Protein AF-S0FF34-F1 (afdb_monomer)

Structure (mmCIF, N/CA/C/O backbone):
data_AF-S0FF34-F1
#
_entry.id   AF-S0FF34-F1
#
loop_
_atom_site.group_PDB
_atom_site.id
_atom_site.type_symbol
_atom_site.label_atom_id
_atom_site.label_alt_id
_atom_site.label_comp_id
_atom_site.label_asym_id
_atom_site.label_entity_id
_atom_site.label_seq_id
_atom_site.pdbx_PDB_ins_code
_atom_site.Cartn_x
_atom_site.Cartn_y
_atom_site.Cartn_z
_atom_site.occupancy
_atom_site.B_iso_or_equiv
_atom_site.auth_seq_id
_atom_site.auth_comp_id
_atom_site.auth_asym_id
_atom_site.auth_atom_id
_atom_site.pdbx_PDB_model_num
ATOM 1 N N . MET A 1 1 ? -0.010 -19.330 22.191 1.00 58.72 1 MET A N 1
ATOM 2 C CA . MET A 1 1 ? -0.705 -18.296 21.408 1.00 58.72 1 MET A CA 1
ATOM 3 C C . MET A 1 1 ? 0.154 -17.052 21.445 1.00 58.72 1 MET A C 1
ATOM 5 O O . MET A 1 1 ? 0.366 -16.490 22.517 1.00 58.72 1 MET A O 1
ATOM 9 N N . HIS A 1 2 ? 0.765 -16.712 20.322 1.00 81.12 2 HIS A N 1
ATOM 10 C CA . HIS A 1 2 ? 1.672 -15.577 20.249 1.00 81.12 2 HIS A CA 1
ATOM 11 C C . HIS A 1 2 ? 0.876 -14.273 20.130 1.00 81.12 2 HIS A C 1
ATOM 13 O O . HIS A 1 2 ? -0.181 -14.228 19.506 1.00 81.12 2 HIS A O 1
ATOM 19 N N . ALA A 1 3 ? 1.394 -13.186 20.703 1.00 83.12 3 ALA A N 1
ATOM 20 C CA . ALA A 1 3 ? 0.750 -11.870 20.649 1.00 83.12 3 ALA A CA 1
ATOM 21 C C . ALA A 1 3 ? 0.466 -11.389 19.209 1.00 83.12 3 ALA A C 1
ATOM 23 O O . ALA A 1 3 ? -0.511 -10.678 18.981 1.00 83.12 3 ALA A O 1
ATOM 24 N N . TRP A 1 4 ? 1.283 -11.802 18.233 1.00 87.31 4 TRP A N 1
ATOM 25 C CA . TRP A 1 4 ? 1.085 -11.461 16.824 1.00 87.31 4 TRP A CA 1
ATOM 26 C C . TRP A 1 4 ? -0.125 -12.160 16.191 1.00 87.31 4 TRP A C 1
ATOM 28 O O . TRP A 1 4 ? -0.751 -11.566 15.322 1.00 87.31 4 TRP A O 1
ATOM 38 N N . GLU A 1 5 ? -0.523 -13.348 16.662 1.00 89.88 5 GLU A N 1
ATOM 39 C CA . GLU A 1 5 ? -1.709 -14.062 16.155 1.00 89.88 5 GLU A CA 1
ATOM 40 C C . GLU A 1 5 ? -2.988 -13.277 16.461 1.00 89.88 5 GLU A C 1
ATOM 42 O O . GLU A 1 5 ? -3.880 -13.183 15.624 1.00 89.88 5 GLU A O 1
ATOM 47 N N . GLN A 1 6 ? -3.075 -12.671 17.652 1.00 92.44 6 GLN A N 1
ATOM 48 C CA . GLN A 1 6 ? -4.242 -11.864 18.027 1.00 92.44 6 GLN A CA 1
ATOM 49 C C . GLN A 1 6 ? -4.334 -10.582 17.208 1.00 92.44 6 GLN A C 1
ATOM 51 O O . GLN A 1 6 ? -5.423 -10.204 16.794 1.00 92.44 6 GLN A O 1
ATOM 56 N N . ILE A 1 7 ? -3.201 -9.934 16.933 1.00 95.50 7 ILE A N 1
ATOM 57 C CA . ILE A 1 7 ? -3.187 -8.760 16.056 1.00 95.50 7 ILE A CA 1
ATOM 58 C C . ILE A 1 7 ? -3.469 -9.151 14.602 1.00 95.50 7 ILE A C 1
ATOM 60 O O . ILE A 1 7 ? -4.149 -8.407 13.906 1.00 95.50 7 ILE A O 1
ATOM 64 N N . GLN A 1 8 ? -3.016 -10.319 14.139 1.00 94.69 8 GLN A N 1
ATOM 65 C CA . GLN A 1 8 ? -3.350 -10.789 12.794 1.00 94.69 8 GLN A CA 1
ATOM 66 C C . GLN A 1 8 ? -4.866 -10.943 12.630 1.00 94.69 8 GLN A C 1
ATOM 68 O O . GLN A 1 8 ? -5.417 -10.436 11.661 1.00 94.69 8 GLN A O 1
ATOM 73 N N . LYS A 1 9 ? -5.557 -11.514 13.625 1.00 94.88 9 LYS A N 1
ATOM 74 C CA . LYS A 1 9 ? -7.027 -11.603 13.612 1.00 94.88 9 LYS A CA 1
ATOM 75 C C . LYS A 1 9 ? -7.707 -10.241 13.497 1.00 94.88 9 LYS A C 1
ATOM 77 O O . LYS A 1 9 ? -8.709 -10.120 12.802 1.00 94.88 9 LYS A O 1
ATOM 82 N N . THR A 1 10 ? -7.191 -9.209 14.170 1.00 97.00 10 THR A N 1
ATOM 83 C CA . THR A 1 10 ? -7.781 -7.867 14.058 1.00 97.00 10 THR A CA 1
ATOM 84 C C . THR A 1 10 ? -7.463 -7.206 12.722 1.00 97.00 10 THR A C 1
ATOM 86 O O . THR A 1 10 ? -8.311 -6.495 12.194 1.00 97.00 10 THR A O 1
ATOM 89 N N . VAL A 1 11 ? -6.284 -7.460 12.146 1.00 96.50 11 VAL A N 1
ATOM 90 C CA . VAL A 1 11 ? -5.942 -7.063 10.772 1.00 96.50 11 VAL A CA 1
ATOM 91 C C . VAL A 1 11 ? -6.901 -7.712 9.772 1.00 96.50 11 VAL A C 1
ATOM 93 O O . VAL A 1 11 ? -7.434 -7.018 8.911 1.00 96.50 11 VAL A O 1
ATOM 96 N N . ASP A 1 12 ? -7.165 -9.011 9.909 1.00 96.50 12 ASP A N 1
ATOM 97 C CA . ASP A 1 12 ? -8.090 -9.748 9.044 1.00 96.50 12 ASP A CA 1
ATOM 98 C C . ASP A 1 12 ? -9.516 -9.192 9.156 1.00 96.50 12 ASP A C 1
ATOM 100 O O . ASP A 1 12 ? -10.121 -8.851 8.142 1.00 96.50 12 ASP A O 1
ATOM 104 N N . TYR A 1 13 ? -9.992 -8.966 10.383 1.00 97.81 13 TYR A N 1
ATOM 105 C CA . TYR A 1 13 ? -11.291 -8.341 10.635 1.00 97.81 13 TYR A CA 1
ATOM 106 C C . TYR A 1 13 ? -11.417 -6.959 9.975 1.00 97.81 13 TYR A C 1
ATOM 108 O O . TYR A 1 13 ? -12.443 -6.656 9.366 1.00 97.81 13 TYR A O 1
ATOM 116 N N . ILE A 1 14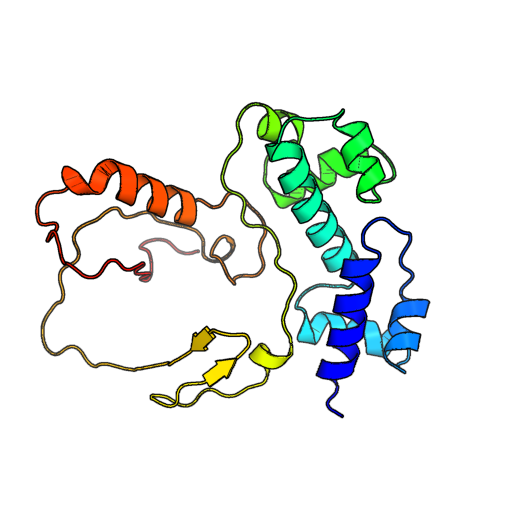 ? -10.378 -6.116 10.070 1.00 97.25 14 ILE A N 1
ATOM 117 C CA . ILE A 1 14 ? -10.364 -4.795 9.422 1.00 97.25 14 ILE A CA 1
ATOM 118 C C . ILE A 1 14 ? -10.499 -4.925 7.902 1.00 97.25 14 ILE A C 1
ATOM 120 O O . ILE A 1 14 ? -11.213 -4.141 7.284 1.00 97.25 14 ILE A O 1
ATOM 124 N N . GLU A 1 15 ? -9.806 -5.884 7.289 1.00 95.81 15 GLU A N 1
ATOM 125 C CA . GLU A 1 15 ? -9.863 -6.090 5.840 1.00 95.81 15 GLU A CA 1
ATOM 126 C C . GLU A 1 15 ? -11.239 -6.579 5.375 1.00 95.81 15 GLU A C 1
ATOM 128 O O . GLU A 1 15 ? -11.680 -6.209 4.285 1.00 95.81 15 GLU A O 1
ATOM 133 N N . GLU A 1 16 ? -11.918 -7.393 6.176 1.00 96.31 16 GLU A N 1
ATOM 134 C CA . GLU A 1 16 ? -13.271 -7.874 5.878 1.00 96.31 16 GLU A CA 1
ATOM 135 C C . GLU A 1 16 ? -14.319 -6.758 6.012 1.00 96.31 16 GLU A C 1
ATOM 137 O O . GLU A 1 16 ? -15.224 -6.676 5.189 1.00 96.31 16 GLU A O 1
ATOM 142 N N . HIS A 1 17 ? -14.141 -5.840 6.968 1.00 95.94 17 HIS A N 1
ATOM 143 C CA . HIS A 1 17 ? -15.103 -4.773 7.289 1.00 95.94 17 HIS A CA 1
ATOM 144 C C . HIS A 1 17 ? -14.613 -3.380 6.857 1.00 95.94 17 HIS A C 1
ATOM 146 O O . HIS A 1 17 ? -14.971 -2.364 7.453 1.00 95.94 17 HIS A O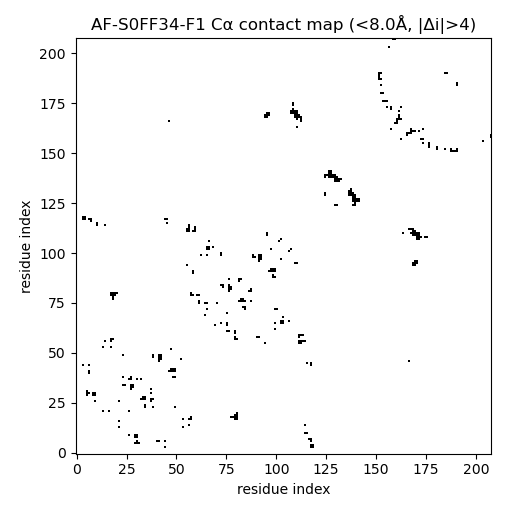 1
ATOM 152 N N . ILE A 1 18 ? -13.752 -3.303 5.836 1.00 93.25 18 ILE A N 1
ATOM 153 C CA . ILE A 1 18 ? -12.991 -2.082 5.513 1.00 93.25 18 ILE A CA 1
ATOM 154 C C . ILE A 1 18 ? -13.882 -0.862 5.227 1.00 93.25 18 ILE A C 1
ATOM 156 O O . ILE A 1 18 ? -13.485 0.270 5.512 1.00 93.25 18 ILE A O 1
ATOM 160 N N . SER A 1 19 ? -15.078 -1.090 4.687 1.00 91.81 19 SER A N 1
ATOM 161 C CA . SER A 1 19 ? -16.053 -0.063 4.308 1.00 91.81 19 SER A CA 1
ATOM 162 C C . SER A 1 19 ? -16.901 0.432 5.483 1.00 91.81 19 SER A C 1
ATOM 164 O O . SER A 1 19 ? -17.565 1.458 5.374 1.00 91.81 19 SER A O 1
ATOM 166 N N . GLU A 1 20 ? -16.862 -0.263 6.618 1.00 94.19 20 GLU A N 1
ATOM 167 C CA . GLU A 1 20 ? -17.717 -0.003 7.775 1.00 94.19 20 GLU A CA 1
ATOM 168 C C . GLU A 1 20 ? -17.042 0.901 8.814 1.00 94.19 20 GLU A C 1
ATOM 170 O O . GLU A 1 20 ? -15.836 1.153 8.789 1.00 94.19 20 GLU A O 1
ATOM 175 N N . GLU A 1 21 ? -17.811 1.403 9.780 1.00 93.12 21 GLU A N 1
ATOM 176 C CA . GLU A 1 21 ? -17.234 2.087 10.936 1.00 93.12 21 GLU A CA 1
ATOM 177 C C . GLU A 1 21 ? -16.574 1.068 11.881 1.00 93.12 21 GLU A C 1
ATOM 179 O O . GLU A 1 21 ? -17.245 0.310 12.579 1.00 93.12 21 GLU A O 1
ATOM 184 N N . ILE A 1 22 ? -15.240 1.075 11.937 1.00 95.69 22 ILE A N 1
ATOM 185 C CA . ILE A 1 22 ? -14.468 0.180 12.802 1.00 95.69 22 ILE A CA 1
ATOM 186 C C . ILE A 1 22 ? -14.031 0.931 14.060 1.00 95.69 22 ILE A C 1
ATOM 188 O O . ILE A 1 22 ? -13.271 1.899 13.994 1.00 95.69 22 ILE A O 1
ATOM 192 N N . LYS A 1 23 ? -14.465 0.441 15.223 1.00 96.50 23 LYS A N 1
ATOM 193 C CA . LYS A 1 23 ? -14.107 0.995 16.536 1.00 96.50 23 LYS A CA 1
ATOM 194 C C . LYS A 1 23 ? -12.902 0.274 17.132 1.00 96.50 23 LYS A C 1
ATOM 196 O O . LYS A 1 23 ? -12.812 -0.954 17.085 1.00 96.50 23 LYS A O 1
ATOM 201 N N . ILE A 1 24 ? -11.984 1.030 17.735 1.00 97.06 24 ILE A N 1
ATOM 202 C CA . ILE A 1 24 ? -10.777 0.476 18.375 1.00 97.06 24 ILE A 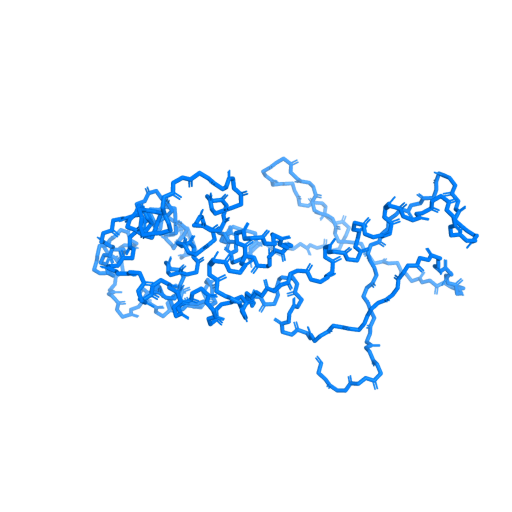CA 1
ATOM 203 C C . ILE A 1 24 ? -11.164 -0.436 19.546 1.00 97.06 24 ILE A C 1
ATOM 205 O O . ILE A 1 24 ? -10.515 -1.455 19.772 1.00 97.06 24 ILE A O 1
ATOM 209 N N . GLU A 1 25 ? -12.248 -0.101 20.246 1.00 97.56 25 GLU A N 1
ATOM 210 C CA . GLU A 1 25 ? -12.916 -0.909 21.266 1.00 97.56 25 GLU A CA 1
ATOM 211 C C . GLU A 1 25 ? -13.133 -2.350 20.789 1.00 97.56 25 GLU A C 1
ATOM 213 O O . GLU A 1 25 ? -12.708 -3.292 21.456 1.00 97.56 25 GLU A O 1
ATOM 218 N N . THR A 1 26 ? -13.767 -2.506 19.622 1.00 97.31 26 THR A N 1
ATOM 219 C CA . THR A 1 26 ? -14.130 -3.800 19.033 1.00 97.31 26 THR A CA 1
ATOM 220 C C . THR A 1 26 ? -12.885 -4.615 18.712 1.00 97.31 26 THR A C 1
ATOM 222 O O . THR A 1 26 ? -12.802 -5.794 19.044 1.00 97.31 26 THR A O 1
ATOM 225 N N . LEU A 1 27 ? -11.875 -3.972 18.122 1.00 98.00 27 LEU A N 1
ATOM 226 C CA . LEU A 1 27 ? -10.622 -4.634 17.768 1.00 98.00 27 LEU A CA 1
ATOM 227 C C . LEU A 1 27 ? -9.839 -5.078 19.011 1.00 98.00 27 LEU A C 1
ATOM 229 O O . LEU A 1 27 ? -9.303 -6.183 19.054 1.00 98.00 27 LEU A O 1
ATOM 233 N N . ALA A 1 28 ? -9.800 -4.241 20.049 1.00 97.62 28 ALA A N 1
ATOM 234 C CA . ALA A 1 28 ? -9.139 -4.575 21.304 1.00 97.62 28 ALA A CA 1
ATOM 235 C C . ALA A 1 28 ? -9.827 -5.757 22.006 1.00 97.62 28 ALA A C 1
ATOM 237 O O . ALA A 1 28 ? -9.144 -6.668 22.475 1.00 97.62 28 ALA A O 1
ATOM 238 N N . GLN A 1 29 ? -11.164 -5.783 22.015 1.00 97.38 29 GLN A N 1
ATOM 239 C CA . GLN A 1 29 ? -11.945 -6.912 22.527 1.00 97.38 29 GLN A CA 1
ATOM 240 C C . GLN A 1 29 ? -11.686 -8.194 21.728 1.00 97.38 29 GLN A C 1
ATOM 242 O O . GLN A 1 29 ? -11.443 -9.237 22.334 1.00 97.38 29 GLN A O 1
ATOM 247 N N . LEU A 1 30 ? -11.648 -8.115 20.393 1.00 97.00 30 LEU A N 1
ATOM 248 C CA . LEU A 1 30 ? -11.336 -9.254 19.521 1.00 97.00 30 LEU A CA 1
ATOM 249 C C . LEU A 1 30 ? -9.945 -9.841 19.814 1.00 97.00 30 LEU A C 1
ATOM 251 O O . LEU A 1 30 ? -9.775 -11.057 19.823 1.00 97.00 30 LEU A O 1
ATOM 255 N N . ALA A 1 31 ? -8.967 -8.986 20.123 1.00 96.06 31 ALA A N 1
ATOM 256 C CA . ALA A 1 31 ? -7.628 -9.401 20.538 1.00 96.06 31 ALA A CA 1
ATOM 257 C C . ALA A 1 31 ? -7.527 -9.830 22.018 1.00 96.06 31 ALA A C 1
ATOM 259 O O . ALA A 1 31 ? -6.453 -10.252 22.447 1.00 96.06 31 ALA A O 1
ATOM 260 N N . SER A 1 32 ? -8.602 -9.711 22.810 1.00 95.94 32 SER A N 1
ATOM 261 C CA . SER A 1 32 ? -8.605 -9.897 24.273 1.00 95.94 32 SER A CA 1
ATOM 262 C C . SER A 1 32 ? -7.604 -8.994 25.016 1.00 95.94 32 SER A C 1
ATOM 264 O O . SER A 1 32 ? -6.955 -9.413 25.974 1.00 95.94 32 SER A O 1
ATOM 266 N N . LEU A 1 33 ? -7.465 -7.740 24.574 1.00 95.75 33 LEU A N 1
ATOM 267 C CA . LEU A 1 33 ? -6.538 -6.750 25.130 1.00 95.75 33 LEU A CA 1
ATOM 268 C C . LEU A 1 33 ? -7.278 -5.491 25.598 1.00 95.75 33 LEU A C 1
ATOM 270 O O . LEU A 1 33 ? -8.350 -5.147 25.106 1.00 95.75 33 LEU A O 1
ATOM 274 N N . SER A 1 34 ? -6.666 -4.735 26.514 1.00 97.25 34 SER A N 1
ATOM 275 C CA . SER A 1 34 ? -7.116 -3.364 26.776 1.00 97.25 34 SER A CA 1
ATOM 276 C C . SER A 1 34 ? -6.859 -2.482 25.550 1.00 97.25 34 SER A C 1
ATOM 278 O O . SER A 1 34 ? -5.877 -2.683 24.834 1.00 97.25 34 SER A O 1
ATOM 280 N N . GLN A 1 35 ? -7.691 -1.460 25.323 1.00 97.38 35 GLN A N 1
ATOM 281 C CA . GLN A 1 35 ? -7.533 -0.562 24.168 1.00 97.38 35 GLN A CA 1
ATOM 282 C C . GLN A 1 35 ? -6.144 0.085 24.090 1.00 97.38 35 GLN A C 1
ATOM 284 O O . GLN A 1 35 ? -5.568 0.208 23.009 1.00 97.38 35 GLN A O 1
ATOM 289 N N . PHE A 1 36 ? -5.594 0.493 25.239 1.00 96.62 36 PHE A N 1
ATOM 290 C CA . PHE A 1 36 ? -4.272 1.113 25.314 1.00 96.62 36 PHE A CA 1
ATOM 291 C C . PHE A 1 36 ? -3.171 0.143 24.877 1.00 96.62 36 PHE A C 1
ATOM 293 O O . PHE A 1 36 ? -2.320 0.485 24.052 1.00 96.62 36 PHE A O 1
ATOM 300 N N . TYR A 1 37 ? -3.190 -1.081 25.411 1.00 96.50 37 TYR A N 1
ATOM 301 C CA . TYR A 1 37 ? -2.187 -2.080 25.066 1.00 96.50 37 TYR A CA 1
ATOM 302 C C . TYR A 1 37 ? -2.347 -2.559 23.620 1.00 96.50 37 TYR A C 1
ATOM 304 O O . TYR A 1 37 ? -1.347 -2.674 22.913 1.00 96.50 37 TYR A O 1
ATOM 312 N N . TYR A 1 38 ? -3.587 -2.736 23.154 1.00 97.88 38 TYR A N 1
ATOM 313 C CA . TYR A 1 38 ? -3.901 -3.084 21.771 1.00 97.88 38 TYR A CA 1
ATOM 314 C C . TYR A 1 38 ? -3.289 -2.091 20.782 1.00 97.88 38 TYR A C 1
ATOM 316 O O . TYR A 1 38 ? -2.526 -2.497 19.913 1.00 97.88 38 TYR A O 1
ATOM 324 N N . GLN A 1 39 ? -3.545 -0.789 20.938 1.00 97.69 39 GLN A N 1
ATOM 325 C CA . GLN A 1 39 ? -3.022 0.221 20.013 1.00 97.69 39 GLN A CA 1
ATOM 326 C C . GLN A 1 39 ? -1.489 0.252 19.986 1.00 97.69 39 GLN A C 1
ATOM 328 O O . GLN A 1 39 ? -0.889 0.344 18.913 1.00 97.69 39 GLN A O 1
ATOM 333 N N . ARG A 1 40 ? -0.840 0.138 21.156 1.00 96.44 40 ARG A N 1
ATOM 334 C CA . ARG A 1 40 ? 0.628 0.081 21.243 1.00 96.44 40 ARG A CA 1
ATOM 335 C C . ARG A 1 40 ? 1.189 -1.163 20.568 1.00 96.44 40 ARG A C 1
ATOM 337 O O . ARG A 1 40 ? 2.171 -1.058 19.833 1.00 96.44 40 ARG A O 1
ATOM 344 N N . LEU A 1 41 ? 0.594 -2.326 20.829 1.00 95.19 41 LEU A N 1
ATOM 345 C CA . LEU A 1 41 ? 1.027 -3.584 20.239 1.00 95.19 41 LEU A CA 1
ATOM 346 C C . LEU A 1 41 ? 0.796 -3.571 18.725 1.00 95.19 41 LEU A C 1
ATOM 348 O O . LEU A 1 41 ? 1.743 -3.803 17.983 1.00 95.19 41 LEU A O 1
ATOM 352 N N . PHE A 1 42 ? -0.401 -3.199 18.267 1.00 96.12 42 PHE A N 1
ATOM 353 C CA . PHE A 1 42 ? -0.730 -3.056 16.850 1.00 96.12 42 PHE A CA 1
ATOM 354 C C . PHE A 1 42 ? 0.289 -2.164 16.138 1.00 96.12 42 PHE A C 1
ATOM 356 O O . PHE A 1 42 ? 0.921 -2.606 15.188 1.00 96.12 42 PHE A O 1
ATOM 363 N N . CYS A 1 43 ? 0.543 -0.954 16.646 1.00 94.88 43 CYS A N 1
ATOM 364 C CA . CYS A 1 43 ? 1.512 -0.040 16.037 1.00 94.88 43 CYS A CA 1
ATOM 365 C C . CYS A 1 43 ? 2.931 -0.633 15.997 1.00 94.88 43 CYS A C 1
ATOM 367 O O . CYS A 1 43 ? 3.647 -0.481 15.009 1.00 94.88 43 CYS A O 1
ATOM 369 N N . ARG A 1 44 ? 3.337 -1.378 17.031 1.00 91.56 44 ARG A N 1
ATOM 370 C CA . ARG A 1 44 ? 4.644 -2.047 17.062 1.00 91.56 44 ARG A CA 1
ATOM 371 C C . ARG A 1 44 ? 4.776 -3.147 16.003 1.00 91.56 44 ARG A C 1
ATOM 373 O O . ARG A 1 44 ? 5.859 -3.266 15.418 1.00 91.56 44 ARG A O 1
ATOM 380 N N . LEU A 1 45 ? 3.728 -3.949 15.797 1.00 90.69 45 LEU A N 1
ATOM 381 C CA . LEU A 1 45 ? 3.743 -5.084 14.864 1.00 90.69 45 LEU A CA 1
ATOM 382 C C . LEU A 1 45 ? 3.471 -4.637 13.416 1.00 90.69 45 LEU A C 1
ATOM 384 O O . LEU A 1 45 ? 4.201 -5.023 12.512 1.00 90.69 45 LEU A O 1
ATOM 388 N N . VAL A 1 46 ? 2.468 -3.779 13.213 1.00 91.19 46 VAL A N 1
ATOM 389 C CA . VAL A 1 46 ? 1.987 -3.291 11.904 1.00 91.19 46 VAL A CA 1
ATOM 390 C C . VAL A 1 46 ? 2.764 -2.059 11.421 1.00 91.19 46 VAL A C 1
ATOM 392 O O . VAL A 1 46 ? 2.686 -1.679 10.261 1.00 91.19 46 VAL A O 1
ATOM 395 N N . LYS A 1 47 ? 3.556 -1.413 12.286 1.00 90.31 47 LYS A N 1
ATOM 396 C CA . LYS A 1 47 ? 4.330 -0.190 11.975 1.00 90.31 47 LYS A CA 1
ATOM 397 C C . LYS A 1 47 ? 3.481 1.036 11.628 1.00 90.31 47 LYS A C 1
ATOM 399 O O . LYS A 1 47 ? 4.024 2.051 11.199 1.00 90.31 47 LYS A O 1
ATOM 404 N N . LYS A 1 48 ? 2.165 0.970 11.842 1.00 93.19 48 LYS A N 1
ATOM 405 C CA . LYS A 1 48 ? 1.224 2.084 11.679 1.00 93.19 48 LYS A CA 1
ATOM 406 C C . LYS A 1 48 ? 0.204 2.086 12.820 1.00 93.19 48 LYS A C 1
ATOM 408 O O . LYS A 1 48 ? -0.198 1.011 13.271 1.00 93.19 48 LYS A O 1
ATOM 413 N N . PRO A 1 49 ? -0.254 3.262 13.280 1.00 96.00 49 PRO A N 1
ATOM 414 C CA . PRO A 1 49 ? -1.436 3.353 14.130 1.00 96.00 49 PRO A CA 1
ATOM 415 C C . PRO A 1 49 ? -2.658 2.709 13.460 1.00 96.00 49 PRO A C 1
ATOM 417 O O . PRO A 1 49 ? -2.772 2.726 12.237 1.00 96.00 49 PRO A O 1
ATOM 420 N N . VAL A 1 50 ? -3.601 2.202 14.256 1.00 97.06 50 VAL A N 1
ATOM 421 C CA . VAL A 1 50 ? -4.791 1.473 13.769 1.00 97.06 50 VAL A CA 1
ATOM 422 C C . VAL A 1 50 ? -5.586 2.284 12.738 1.00 97.06 50 VAL A C 1
ATOM 424 O O . VAL A 1 50 ? -5.859 1.800 11.645 1.00 97.06 50 VAL A O 1
ATOM 427 N N . ASN A 1 51 ? -5.900 3.545 13.048 1.00 96.00 51 ASN A N 1
ATOM 428 C CA . ASN A 1 51 ? -6.674 4.406 12.146 1.00 96.00 51 ASN A CA 1
ATOM 429 C C . ASN A 1 51 ? -5.906 4.751 10.863 1.00 96.00 51 ASN A C 1
ATOM 431 O O . ASN A 1 51 ? -6.506 4.872 9.798 1.00 96.00 51 ASN A O 1
ATOM 435 N N . GLU A 1 52 ? -4.580 4.878 10.956 1.00 95.69 52 GLU A N 1
ATOM 436 C CA . GLU A 1 52 ? -3.733 5.115 9.788 1.00 95.69 52 GLU A CA 1
ATOM 437 C C . GLU A 1 52 ? -3.708 3.882 8.884 1.00 95.69 52 GLU A C 1
ATOM 439 O O . GLU A 1 52 ? -3.874 4.011 7.676 1.00 95.69 52 GLU A O 1
ATOM 444 N N . TYR A 1 53 ? -3.589 2.686 9.467 1.00 95.94 53 TYR A N 1
ATOM 445 C CA . TYR A 1 53 ? -3.691 1.423 8.741 1.00 95.94 53 TYR A CA 1
ATOM 446 C C . TYR A 1 53 ? -5.021 1.318 7.981 1.00 95.94 53 TYR A C 1
ATOM 448 O O . TYR A 1 53 ? -5.010 1.145 6.764 1.00 95.94 53 TYR A O 1
ATOM 456 N N . ILE A 1 54 ? -6.155 1.504 8.671 1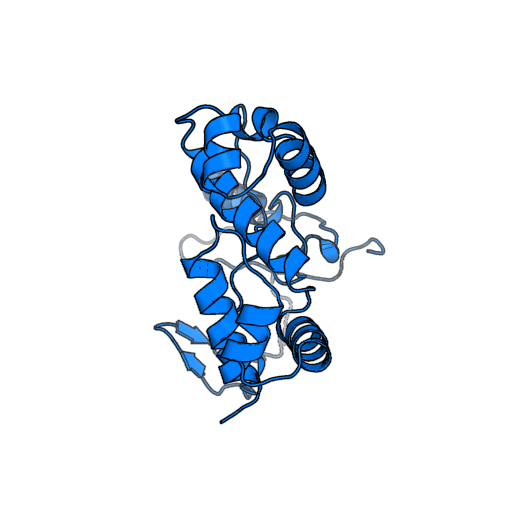.00 96.94 54 ILE A N 1
ATOM 457 C CA . ILE A 1 54 ? -7.495 1.450 8.059 1.00 96.94 54 ILE A CA 1
ATOM 458 C C . ILE A 1 54 ? -7.583 2.434 6.887 1.00 96.94 54 ILE A C 1
ATOM 460 O O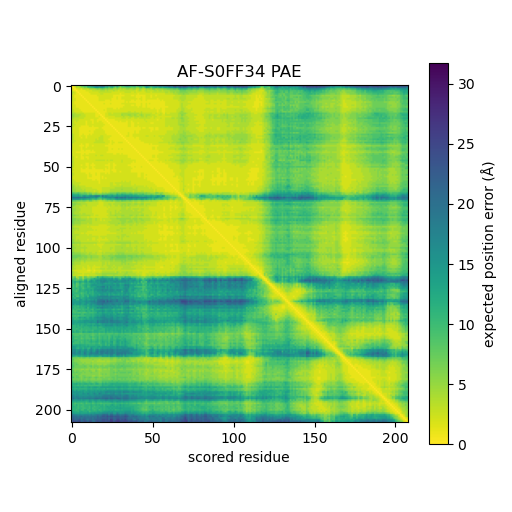 . ILE A 1 54 ? -7.990 2.064 5.787 1.00 96.94 54 ILE A O 1
ATOM 464 N N . LYS A 1 55 ? -7.149 3.681 7.096 1.00 96.50 55 LYS A N 1
ATOM 465 C CA . LYS A 1 55 ? -7.160 4.726 6.068 1.00 96.50 55 LYS A CA 1
ATOM 466 C C . LYS A 1 55 ? -6.332 4.339 4.840 1.00 96.50 55 LYS A C 1
ATOM 468 O O . LYS A 1 55 ? -6.825 4.459 3.723 1.00 96.50 55 LYS A O 1
ATOM 473 N N . LEU A 1 56 ? -5.097 3.870 5.026 1.00 95.31 56 LEU A N 1
ATOM 474 C CA . LEU A 1 56 ? -4.219 3.490 3.915 1.00 95.31 56 LEU A CA 1
ATOM 475 C C . LEU A 1 56 ? -4.763 2.279 3.144 1.00 95.31 56 LEU A C 1
ATOM 477 O O . LEU A 1 56 ? -4.676 2.244 1.919 1.00 95.31 56 LEU A O 1
ATOM 481 N N . ARG A 1 57 ? -5.383 1.318 3.836 1.00 95.88 57 ARG A N 1
ATOM 482 C CA . ARG A 1 57 ? -6.024 0.156 3.204 1.00 95.88 57 ARG A CA 1
ATOM 483 C C . ARG A 1 57 ? -7.289 0.525 2.429 1.00 95.88 57 ARG A C 1
ATOM 485 O O . ARG A 1 57 ? -7.480 0.018 1.325 1.00 95.88 57 ARG A O 1
ATOM 492 N N . ARG A 1 58 ? -8.095 1.466 2.934 1.00 96.62 58 ARG A N 1
ATOM 493 C CA . ARG A 1 58 ? -9.216 2.063 2.183 1.00 96.62 58 ARG A CA 1
ATOM 494 C C . ARG A 1 58 ? -8.742 2.754 0.911 1.00 96.62 58 ARG A C 1
ATOM 496 O O . ARG A 1 58 ? -9.312 2.525 -0.149 1.00 96.62 58 ARG A O 1
ATOM 503 N N . LEU A 1 59 ? -7.682 3.562 1.000 1.00 96.50 59 LEU A N 1
ATOM 504 C CA . LEU A 1 59 ? -7.090 4.229 -0.164 1.00 96.50 59 LEU A CA 1
ATOM 505 C C . LEU A 1 59 ? -6.563 3.228 -1.200 1.00 96.50 59 LEU A C 1
ATOM 507 O O . LEU A 1 59 ? -6.766 3.445 -2.390 1.00 96.50 59 LEU A O 1
ATOM 511 N N . ALA A 1 60 ? -5.932 2.136 -0.756 1.00 94.12 60 ALA A N 1
ATOM 512 C CA . ALA A 1 60 ? -5.435 1.087 -1.642 1.00 94.12 60 ALA A CA 1
ATOM 513 C C . ALA A 1 60 ? -6.565 0.406 -2.433 1.00 94.12 60 ALA A C 1
ATOM 515 O O . ALA A 1 60 ? -6.480 0.300 -3.650 1.00 94.12 60 ALA A O 1
ATOM 516 N N . ARG A 1 61 ? -7.664 0.014 -1.777 1.00 93.25 61 ARG A N 1
ATOM 517 C CA . ARG A 1 61 ? -8.810 -0.588 -2.486 1.00 93.25 61 ARG A CA 1
ATOM 518 C C . ARG A 1 61 ? -9.554 0.419 -3.366 1.00 93.25 61 ARG A C 1
ATOM 520 O O . ARG A 1 61 ? -9.976 0.094 -4.472 1.00 93.25 61 ARG A O 1
ATOM 527 N N . ALA A 1 62 ? -9.668 1.667 -2.912 1.00 94.50 62 ALA A N 1
ATOM 528 C CA . ALA A 1 62 ? -10.258 2.732 -3.713 1.00 94.50 62 ALA A CA 1
ATOM 529 C C . ALA A 1 62 ? -9.430 3.038 -4.971 1.00 94.50 62 ALA A C 1
ATOM 531 O O . ALA A 1 62 ? -10.009 3.345 -6.012 1.00 94.50 62 ALA A O 1
ATOM 532 N N . SER A 1 63 ? -8.095 2.947 -4.911 1.00 93.94 63 SER A N 1
ATOM 533 C CA . SER A 1 63 ? -7.242 3.155 -6.087 1.00 93.94 63 SER A CA 1
ATOM 534 C C . SER A 1 63 ? -7.409 2.046 -7.129 1.00 93.94 63 SER A C 1
ATOM 536 O O . SER A 1 63 ? -7.470 2.352 -8.318 1.00 93.94 63 SER A O 1
ATOM 538 N N . GLU A 1 64 ? -7.612 0.795 -6.707 1.00 91.56 64 GLU A N 1
ATOM 539 C CA . GLU A 1 64 ? -7.976 -0.316 -7.601 1.00 91.56 64 GLU A CA 1
ATOM 540 C C . GLU A 1 64 ? -9.312 -0.050 -8.322 1.00 91.56 64 GLU A C 1
ATOM 542 O O . GLU A 1 64 ? -9.404 -0.187 -9.542 1.00 91.56 64 GLU A O 1
ATOM 547 N N . ALA A 1 65 ? -10.335 0.428 -7.604 1.00 91.38 65 ALA A N 1
ATOM 548 C CA . ALA A 1 65 ? -11.618 0.795 -8.213 1.00 91.38 65 ALA A CA 1
ATOM 549 C C . ALA A 1 65 ? -11.497 1.995 -9.175 1.00 91.38 65 ALA A C 1
ATOM 551 O O . ALA A 1 65 ? -12.093 2.003 -10.254 1.00 91.38 65 ALA A O 1
ATOM 552 N N . LEU A 1 66 ? -10.692 3.005 -8.823 1.00 92.88 66 LEU A N 1
ATOM 553 C CA . LEU A 1 66 ? -10.428 4.159 -9.690 1.00 92.88 66 LEU A CA 1
ATOM 554 C C . LEU A 1 66 ? -9.710 3.767 -10.984 1.00 92.88 66 LEU A C 1
ATOM 556 O O . LEU A 1 66 ? -9.980 4.376 -12.023 1.00 92.88 66 LEU A O 1
ATOM 560 N N . PHE A 1 67 ? -8.827 2.767 -10.925 1.00 88.19 67 PHE A N 1
ATOM 561 C CA . PHE A 1 67 ? -8.093 2.261 -12.082 1.00 88.19 67 PHE A CA 1
ATOM 562 C C . PHE A 1 67 ? -9.034 1.695 -13.154 1.00 88.19 67 PHE A C 1
ATOM 564 O O . PHE A 1 67 ? -8.827 1.947 -14.340 1.00 88.19 67 PHE A O 1
ATOM 571 N N . ASN A 1 68 ? -10.117 1.027 -12.742 1.00 84.00 68 ASN A N 1
ATOM 572 C CA . ASN A 1 68 ? -11.126 0.470 -13.650 1.00 84.00 68 ASN A CA 1
ATOM 573 C C . ASN A 1 68 ? -12.033 1.539 -14.296 1.00 84.00 68 ASN A C 1
ATOM 575 O O . ASN A 1 68 ? -12.791 1.225 -15.206 1.00 84.00 68 ASN A O 1
ATOM 579 N N . ARG A 1 69 ? -11.934 2.812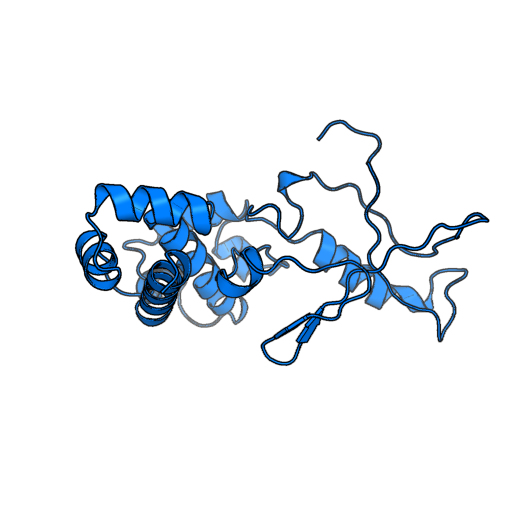 -13.874 1.00 79.44 69 ARG A N 1
ATOM 580 C CA . ARG A 1 69 ? -12.647 3.987 -14.428 1.00 79.44 69 ARG A CA 1
ATOM 581 C C . ARG A 1 69 ? -14.180 3.929 -14.396 1.00 79.44 69 ARG A C 1
ATOM 583 O O . ARG A 1 69 ? -14.827 4.786 -14.999 1.00 79.44 69 ARG A O 1
ATOM 590 N N . GLU A 1 70 ? -14.766 3.000 -13.657 1.00 78.12 70 GLU A N 1
ATOM 591 C CA . GLU A 1 70 ? -16.215 2.898 -13.484 1.00 78.12 70 GLU A CA 1
ATOM 592 C C . GLU A 1 70 ? -16.683 3.654 -12.227 1.00 78.12 70 GLU A C 1
ATOM 594 O O . GLU A 1 70 ? -15.943 3.808 -11.256 1.00 78.12 70 GLU A O 1
ATOM 599 N N . GLY A 1 71 ? -17.912 4.178 -12.253 1.00 84.56 71 GLY A N 1
ATOM 600 C CA . GLY A 1 71 ? -18.524 4.872 -11.113 1.00 84.56 71 GLY A CA 1
ATOM 601 C C . GLY A 1 71 ? -18.028 6.305 -10.858 1.00 84.56 71 GLY A C 1
ATOM 602 O O . GLY A 1 71 ? -16.978 6.765 -11.335 1.00 84.56 71 GLY A O 1
ATOM 603 N N . LYS A 1 72 ? -18.803 7.074 -10.085 1.00 92.94 72 LYS A N 1
ATOM 604 C CA . LYS A 1 72 ? -18.392 8.427 -9.679 1.00 92.94 72 LYS A CA 1
ATOM 605 C C . LYS A 1 72 ? -17.344 8.326 -8.575 1.00 92.94 72 LYS A C 1
ATOM 607 O O . LYS A 1 72 ? -17.409 7.446 -7.727 1.00 92.94 72 LYS A O 1
ATOM 612 N N . ILE A 1 73 ? -16.393 9.262 -8.551 1.00 93.81 73 ILE A N 1
ATOM 613 C CA . ILE A 1 73 ? -15.348 9.303 -7.510 1.00 93.81 73 ILE A CA 1
ATOM 614 C C . ILE A 1 73 ? -15.970 9.398 -6.109 1.00 93.81 73 ILE A C 1
ATOM 616 O O . ILE A 1 73 ? -15.453 8.806 -5.169 1.00 93.81 73 ILE A O 1
ATOM 620 N N . LEU A 1 74 ? -17.080 10.134 -5.969 1.00 94.62 74 LEU A N 1
ATOM 621 C CA . LEU A 1 74 ? -17.823 10.210 -4.711 1.00 94.62 74 LEU A CA 1
ATOM 622 C C . LEU A 1 74 ? -18.377 8.843 -4.294 1.00 94.62 74 LEU A C 1
ATOM 624 O O . LEU A 1 74 ? -18.203 8.479 -3.140 1.00 94.62 74 LEU A O 1
ATOM 628 N N . ASP A 1 75 ? -18.989 8.098 -5.214 1.00 94.06 75 ASP A N 1
ATOM 629 C CA . ASP A 1 75 ? -19.567 6.783 -4.912 1.00 94.06 75 ASP A CA 1
ATOM 630 C C . ASP A 1 75 ? -18.463 5.825 -4.436 1.00 94.06 75 ASP A C 1
ATOM 632 O O . ASP A 1 75 ? -18.566 5.274 -3.348 1.00 94.06 75 ASP A O 1
ATOM 636 N N . ILE A 1 76 ? -17.326 5.778 -5.145 1.00 94.31 76 ILE A N 1
ATOM 637 C CA . ILE A 1 76 ? -16.140 5.009 -4.724 1.00 94.31 76 ILE A CA 1
ATOM 638 C C . ILE A 1 76 ? -15.672 5.422 -3.322 1.00 94.31 76 ILE A C 1
ATOM 640 O O . ILE A 1 76 ? -15.353 4.578 -2.490 1.00 94.31 76 ILE A O 1
ATOM 644 N N . ALA A 1 77 ? -15.601 6.725 -3.040 1.00 94.62 77 ALA A N 1
ATOM 645 C CA . ALA A 1 77 ? -15.176 7.202 -1.729 1.00 94.62 77 ALA A CA 1
ATOM 646 C C . ALA A 1 77 ? -16.108 6.695 -0.612 1.00 94.62 77 ALA A C 1
ATOM 648 O O . ALA A 1 77 ? -15.624 6.237 0.426 1.00 94.62 77 ALA A O 1
ATOM 649 N N . LEU A 1 78 ? -17.423 6.751 -0.836 1.00 94.06 78 LEU A N 1
ATOM 650 C CA . LEU A 1 78 ? -18.430 6.270 0.109 1.00 94.06 78 LEU A CA 1
ATOM 651 C C . LEU A 1 78 ? -18.358 4.743 0.275 1.00 94.06 78 LEU A C 1
ATOM 653 O O . LEU A 1 78 ? -18.356 4.263 1.408 1.00 94.06 78 LEU A O 1
ATOM 657 N N . ASP A 1 79 ? -18.195 3.999 -0.822 1.00 93.38 79 ASP A N 1
ATOM 658 C CA . ASP A 1 79 ? -18.089 2.533 -0.832 1.00 93.38 79 ASP A CA 1
ATOM 659 C C . ASP A 1 79 ? -16.883 2.019 -0.035 1.00 93.38 79 ASP A C 1
ATOM 661 O O . ASP A 1 79 ? -16.909 0.906 0.487 1.00 93.38 79 ASP A O 1
ATOM 665 N N . PHE A 1 80 ? -15.832 2.833 0.112 1.00 93.38 80 PHE A N 1
ATOM 666 C CA . PHE A 1 80 ? -14.653 2.529 0.929 1.00 93.38 80 PHE A CA 1
ATOM 667 C C . PHE A 1 80 ? -14.621 3.288 2.264 1.00 93.38 80 PHE A C 1
ATOM 669 O O . PHE A 1 80 ? -13.561 3.440 2.871 1.00 93.38 80 PHE A O 1
ATOM 676 N N . GLY A 1 81 ? -15.773 3.750 2.756 1.00 92.44 81 GLY A N 1
ATOM 677 C CA . GLY A 1 81 ? -15.930 4.256 4.121 1.00 92.44 81 GLY A CA 1
ATOM 678 C C . GLY A 1 81 ? -15.372 5.662 4.366 1.00 92.44 81 GLY A C 1
ATOM 679 O O . GLY A 1 81 ? -15.101 6.022 5.517 1.00 92.44 81 GLY A O 1
ATOM 680 N N . PHE A 1 82 ? -15.163 6.471 3.322 1.00 95.25 82 PHE A N 1
ATOM 681 C CA . PHE A 1 82 ? -14.907 7.905 3.480 1.00 95.25 82 PHE A CA 1
ATOM 682 C C . PHE A 1 82 ? -16.229 8.663 3.592 1.00 95.25 82 PHE A C 1
ATOM 684 O O . PHE A 1 82 ? -17.174 8.388 2.868 1.00 95.25 82 PHE A O 1
ATOM 691 N N . SER A 1 83 ? -16.298 9.661 4.475 1.00 93.31 83 SER A N 1
ATOM 692 C CA . SER A 1 83 ? -17.537 10.412 4.727 1.00 93.31 83 SER A CA 1
ATOM 693 C C . SER A 1 83 ? -17.822 11.522 3.712 1.00 93.31 83 SER A C 1
ATOM 695 O O . SER A 1 83 ? -18.943 12.022 3.652 1.00 93.31 83 SER A O 1
ATOM 697 N N . SER A 1 84 ? -16.825 11.949 2.932 1.00 95.12 84 SER A N 1
ATOM 698 C CA . SER A 1 84 ? -17.004 12.968 1.898 1.00 95.12 84 SER A CA 1
ATOM 699 C C . SER A 1 84 ? -15.929 12.899 0.815 1.00 95.12 84 SER A C 1
ATOM 701 O O . SER A 1 84 ? -14.816 12.409 1.036 1.00 95.12 84 SER A O 1
ATOM 703 N N . HIS A 1 85 ? -16.248 13.470 -0.350 1.00 95.12 85 HIS A N 1
ATOM 704 C CA . HIS A 1 85 ? -15.304 13.631 -1.456 1.00 95.12 85 HIS A CA 1
ATOM 705 C C . HIS A 1 85 ? -14.063 14.444 -1.054 1.00 95.12 85 HIS A C 1
ATOM 707 O O . HIS A 1 85 ? -12.948 14.089 -1.419 1.00 95.12 85 HIS A O 1
ATOM 713 N N . GLU A 1 86 ? -14.233 15.508 -0.264 1.00 96.56 86 GLU A N 1
ATOM 714 C CA . GLU A 1 86 ? -13.126 16.364 0.179 1.00 96.56 86 GLU A CA 1
ATOM 715 C C . GLU A 1 86 ? -12.123 15.591 1.047 1.00 96.56 86 GLU A C 1
ATOM 717 O O . GLU A 1 86 ? -10.911 15.653 0.824 1.00 96.56 86 GLU A O 1
ATOM 722 N N . ILE A 1 87 ? -12.627 14.818 2.016 1.00 96.19 87 ILE A N 1
ATOM 723 C CA . ILE A 1 87 ? -11.790 14.010 2.907 1.00 96.19 87 ILE A CA 1
ATOM 724 C C . ILE A 1 87 ? -11.059 12.935 2.103 1.00 96.19 87 ILE A C 1
ATOM 726 O O . ILE A 1 87 ? -9.867 12.714 2.330 1.00 96.19 87 ILE A O 1
ATOM 730 N N . PHE A 1 88 ? -11.742 12.289 1.159 1.00 97.44 88 PHE A N 1
ATOM 731 C CA . PHE A 1 88 ? -11.124 11.302 0.282 1.00 97.44 88 PHE A CA 1
ATOM 732 C C . PHE A 1 88 ? -10.005 11.916 -0.563 1.00 97.44 88 PHE A C 1
ATOM 734 O O . PHE A 1 88 ? -8.864 11.468 -0.475 1.00 97.44 88 PHE A O 1
ATOM 741 N N . THR A 1 89 ? -10.289 12.993 -1.298 1.00 97.50 89 THR A N 1
ATOM 742 C CA . THR A 1 89 ? -9.315 13.665 -2.167 1.00 97.50 89 THR A CA 1
ATOM 743 C C . THR A 1 89 ? -8.096 14.158 -1.389 1.00 97.50 89 THR A C 1
ATOM 745 O O . THR A 1 89 ? -6.965 13.960 -1.836 1.00 97.50 89 THR A O 1
ATOM 748 N N . ARG A 1 90 ? -8.291 14.731 -0.192 1.00 97.50 90 ARG A N 1
ATOM 749 C CA . ARG A 1 90 ? -7.184 15.163 0.676 1.00 97.50 90 ARG A CA 1
ATOM 750 C C . ARG A 1 90 ? -6.301 13.992 1.108 1.00 97.50 90 ARG A C 1
ATOM 752 O O . ARG A 1 90 ? -5.080 14.092 1.026 1.00 97.50 90 ARG A O 1
ATOM 759 N N . ASN A 1 91 ? -6.901 12.894 1.566 1.00 97.00 91 ASN A N 1
ATOM 760 C CA . ASN A 1 91 ? -6.147 11.721 2.011 1.00 97.00 91 ASN A CA 1
ATOM 761 C C . ASN A 1 91 ? -5.442 11.013 0.849 1.00 97.00 91 ASN A C 1
ATOM 763 O O . ASN A 1 91 ? -4.285 10.632 0.995 1.00 97.00 91 ASN A O 1
ATOM 767 N N . PHE A 1 92 ? -6.098 10.895 -0.306 1.00 97.25 92 PHE A N 1
ATOM 768 C CA . PHE A 1 92 ? -5.523 10.300 -1.510 1.00 97.25 92 PHE A CA 1
ATOM 769 C C . PHE A 1 92 ? -4.314 11.109 -1.999 1.00 97.25 92 PHE A C 1
ATOM 771 O O . PHE A 1 92 ? -3.238 10.551 -2.200 1.00 97.25 92 PHE A O 1
ATOM 778 N N . LYS A 1 93 ? -4.439 12.442 -2.064 1.00 96.56 93 LYS A N 1
ATOM 779 C CA . LYS A 1 93 ? -3.325 13.331 -2.421 1.00 96.56 93 LYS A CA 1
ATOM 780 C C . LYS A 1 93 ? -2.186 13.288 -1.411 1.00 96.56 93 LYS A C 1
ATOM 782 O O . LYS A 1 93 ? -1.028 13.289 -1.811 1.00 96.56 93 LYS A O 1
ATOM 787 N N . SER A 1 94 ? -2.494 13.213 -0.119 1.00 94.50 94 SER A N 1
ATOM 788 C CA . SER A 1 94 ? -1.467 13.054 0.914 1.00 94.50 94 SER A CA 1
ATOM 789 C C . SER A 1 94 ? -0.722 11.722 0.805 1.00 94.50 94 SER A C 1
ATOM 791 O O . SER A 1 94 ? 0.450 11.676 1.159 1.00 94.50 94 SER A O 1
ATOM 793 N N . ALA A 1 95 ? -1.393 10.652 0.374 1.00 92.69 95 ALA A N 1
ATOM 794 C CA . ALA A 1 95 ? -0.796 9.326 0.272 1.00 92.69 95 ALA A CA 1
ATOM 795 C C . ALA A 1 95 ? 0.006 9.131 -1.021 1.00 92.69 95 ALA A C 1
ATOM 797 O O . ALA A 1 95 ? 1.051 8.492 -0.983 1.00 92.69 95 ALA A O 1
ATOM 798 N N . PHE A 1 96 ? -0.474 9.664 -2.148 1.00 93.06 96 PHE A N 1
ATOM 799 C CA . PHE A 1 96 ? 0.068 9.359 -3.479 1.00 93.06 96 PHE A CA 1
ATOM 800 C C . PHE A 1 96 ? 0.635 10.570 -4.228 1.00 93.06 96 PHE A C 1
ATOM 802 O O . PHE A 1 96 ? 1.147 10.424 -5.334 1.00 93.06 96 PHE A O 1
ATOM 809 N N . GLY A 1 97 ? 0.527 11.778 -3.671 1.00 93.12 97 GLY A N 1
ATOM 810 C CA . GLY A 1 97 ? 1.011 13.013 -4.296 1.00 93.12 97 GLY A CA 1
ATOM 811 C C . GLY A 1 97 ? 0.107 13.584 -5.397 1.00 93.12 97 GLY A C 1
ATOM 812 O O . GLY A 1 97 ? 0.371 14.680 -5.883 1.00 93.12 97 GLY A O 1
ATOM 813 N N . MET A 1 98 ? -0.985 12.902 -5.755 1.00 95.19 98 MET A N 1
ATOM 814 C CA . MET A 1 98 ? -1.945 13.326 -6.785 1.00 95.19 98 MET A CA 1
ATOM 815 C C . MET A 1 98 ? -3.388 13.118 -6.333 1.00 95.19 98 MET A C 1
ATOM 817 O O . MET A 1 98 ? -3.652 12.352 -5.415 1.00 95.19 98 MET A O 1
ATOM 821 N N . THR A 1 99 ? -4.336 13.801 -6.958 1.00 96.81 99 THR A N 1
ATOM 822 C CA . THR A 1 99 ? -5.768 13.654 -6.682 1.00 96.81 99 THR A CA 1
ATOM 823 C C . THR A 1 99 ? -6.351 12.382 -7.318 1.00 96.81 99 THR A C 1
ATOM 825 O O . THR A 1 99 ? -5.798 11.860 -8.290 1.00 96.81 99 THR A O 1
ATOM 828 N N . PRO A 1 100 ? -7.506 11.891 -6.827 1.00 96.69 100 PRO A N 1
ATOM 829 C CA . PRO A 1 100 ? -8.214 10.771 -7.449 1.00 96.69 100 PRO A CA 1
ATOM 830 C C . PRO A 1 100 ? -8.580 11.007 -8.922 1.00 96.69 100 PRO A C 1
ATOM 832 O O . PRO A 1 100 ? -8.593 10.068 -9.715 1.00 96.69 100 PRO A O 1
ATOM 835 N N . GLU A 1 101 ? -8.893 12.253 -9.290 1.00 95.50 101 GLU A N 1
ATOM 836 C CA . GLU A 1 101 ? -9.264 12.630 -10.658 1.00 95.50 101 GLU A CA 1
ATOM 837 C C . GLU A 1 101 ? -8.057 12.603 -11.602 1.00 95.50 101 GLU A C 1
ATOM 839 O O . GLU A 1 101 ? -8.134 12.009 -12.679 1.00 95.50 101 GLU A O 1
ATOM 844 N N . GLU A 1 102 ? -6.920 13.161 -11.170 1.00 95.75 102 GLU A N 1
ATOM 845 C CA . GLU A 1 102 ? -5.650 13.073 -11.902 1.00 95.75 102 GLU A CA 1
ATOM 846 C C . GLU A 1 102 ? -5.247 11.609 -12.120 1.00 95.75 102 GLU A C 1
ATOM 848 O O . GLU A 1 102 ? -4.953 11.213 -13.251 1.00 95.75 102 GLU A O 1
ATOM 853 N N . PHE A 1 103 ? -5.325 10.790 -11.064 1.00 95.62 103 PHE A N 1
ATOM 854 C CA . PHE A 1 103 ? -5.031 9.360 -11.136 1.00 95.62 103 PHE A CA 1
ATOM 855 C C . PHE A 1 103 ? -5.960 8.620 -12.107 1.00 95.62 103 PHE A C 1
ATOM 857 O O . PHE A 1 103 ? -5.501 7.840 -12.937 1.00 95.62 103 PHE A O 1
ATOM 864 N N . ARG A 1 104 ? -7.270 8.881 -12.062 1.00 93.81 104 ARG A N 1
ATOM 865 C CA . ARG A 1 104 ? -8.237 8.249 -12.973 1.00 93.81 104 ARG A CA 1
ATOM 866 C C . ARG A 1 104 ? -7.981 8.625 -14.435 1.00 93.81 104 ARG A C 1
ATOM 868 O O . ARG A 1 104 ? -8.087 7.773 -15.319 1.00 93.81 104 ARG A O 1
ATOM 875 N N . SER A 1 105 ? -7.665 9.893 -14.695 1.00 93.31 105 SER A N 1
ATOM 876 C CA . SER A 1 105 ? -7.381 10.398 -16.042 1.00 93.31 105 SER A CA 1
ATOM 877 C C . SER A 1 105 ? -6.120 9.751 -16.623 1.00 93.31 105 SER A C 1
ATOM 879 O O . SER A 1 105 ? -6.140 9.219 -17.741 1.00 93.31 105 SER A O 1
ATOM 881 N N . LYS A 1 106 ? -5.050 9.702 -15.821 1.00 92.75 106 LYS A N 1
ATOM 882 C CA . LYS A 1 106 ? -3.758 9.119 -16.185 1.00 92.75 106 LYS A CA 1
ATOM 883 C C . LYS A 1 106 ? -3.265 8.166 -15.085 1.00 92.75 106 LYS A C 1
ATOM 885 O O . LYS A 1 106 ? -2.468 8.577 -14.240 1.00 92.75 106 LYS A O 1
ATOM 890 N N . PRO A 1 107 ? -3.706 6.897 -15.111 1.00 91.25 107 PRO A N 1
ATOM 891 C CA . PRO A 1 107 ? -3.276 5.906 -14.141 1.00 91.25 107 PRO A CA 1
ATOM 892 C C . PRO A 1 107 ? -1.765 5.709 -14.192 1.00 91.25 107 PRO A C 1
ATOM 894 O O . PRO A 1 107 ? -1.169 5.607 -15.266 1.00 91.25 107 PRO A O 1
ATOM 897 N N . VAL A 1 108 ? -1.161 5.648 -13.013 1.00 91.62 108 VAL A N 1
ATOM 898 C CA . VAL A 1 108 ? 0.248 5.303 -12.801 1.00 91.62 108 VAL A CA 1
ATOM 899 C C . VAL A 1 108 ? 0.324 4.109 -11.856 1.00 91.62 108 VAL A C 1
ATOM 901 O O . VAL A 1 108 ? -0.667 3.768 -11.209 1.00 91.62 108 VAL A O 1
ATOM 904 N N . ARG A 1 109 ? 1.487 3.466 -11.736 1.00 90.00 109 ARG A N 1
ATOM 905 C CA . ARG A 1 109 ? 1.673 2.497 -10.654 1.00 90.00 109 ARG A CA 1
ATOM 906 C C . ARG A 1 109 ? 1.730 3.220 -9.311 1.00 90.00 109 ARG A C 1
ATOM 908 O O . ARG A 1 109 ? 2.326 4.291 -9.206 1.00 90.00 109 ARG A O 1
ATOM 915 N N . LEU A 1 110 ? 1.097 2.636 -8.298 1.00 90.75 110 LEU A N 1
ATOM 916 C CA . LEU A 1 110 ? 1.071 3.171 -6.941 1.00 90.75 110 LEU A CA 1
ATOM 917 C C . LEU A 1 110 ? 1.703 2.179 -5.972 1.00 90.75 110 LEU A C 1
ATOM 919 O O . LEU A 1 110 ? 1.368 0.995 -5.973 1.00 90.75 110 LEU A O 1
ATOM 923 N N . ASN A 1 111 ? 2.532 2.703 -5.078 1.00 89.25 111 ASN A N 1
ATOM 924 C CA . ASN A 1 111 ? 2.960 2.005 -3.879 1.00 89.25 111 ASN A CA 1
ATOM 925 C C . ASN A 1 111 ? 1.822 2.082 -2.859 1.00 89.25 111 ASN A C 1
ATOM 927 O O . ASN A 1 111 ? 1.689 3.047 -2.104 1.00 89.25 111 ASN A O 1
ATOM 931 N N . ASN A 1 112 ? 0.954 1.073 -2.880 1.00 90.19 112 ASN A N 1
ATOM 932 C CA . ASN A 1 112 ? -0.120 0.918 -1.908 1.00 90.19 112 ASN A CA 1
ATOM 933 C C . ASN A 1 112 ? 0.413 0.290 -0.615 1.00 90.19 112 ASN A C 1
ATOM 935 O O . ASN A 1 112 ? 1.260 -0.603 -0.637 1.00 90.19 112 ASN A O 1
ATOM 939 N N . TYR A 1 113 ? -0.142 0.693 0.530 1.00 88.62 113 TYR A N 1
ATOM 940 C CA . TYR A 1 113 ? 0.136 -0.010 1.778 1.00 88.62 113 TYR A CA 1
ATOM 941 C C . TYR A 1 113 ? -0.521 -1.395 1.733 1.00 88.62 113 TYR A C 1
ATOM 943 O O . TYR A 1 113 ? -1.745 -1.504 1.617 1.00 88.62 113 TYR A O 1
ATOM 951 N N . VAL A 1 114 ? 0.280 -2.454 1.812 1.00 87.81 114 VAL A N 1
ATOM 952 C CA . VAL A 1 114 ? -0.184 -3.844 1.699 1.00 87.81 114 VAL A CA 1
ATOM 953 C C . VAL A 1 114 ? -0.622 -4.375 3.066 1.00 87.81 114 VAL A C 1
ATOM 955 O O . VAL A 1 114 ? -0.064 -4.001 4.098 1.00 87.81 114 VAL A O 1
ATOM 958 N N . LYS A 1 115 ? -1.631 -5.254 3.082 1.00 90.81 115 LYS A N 1
ATOM 959 C CA . LYS A 1 115 ? -2.038 -5.987 4.287 1.00 90.81 115 LYS A CA 1
ATOM 960 C C . LYS A 1 115 ? -0.825 -6.757 4.842 1.00 90.81 115 LYS A C 1
ATOM 962 O O . LYS A 1 115 ? -0.297 -7.615 4.134 1.00 90.81 115 LYS A O 1
ATOM 967 N N . PRO A 1 116 ? -0.381 -6.502 6.084 1.00 87.56 116 PRO A N 1
ATOM 968 C CA . PRO A 1 116 ? 0.733 -7.234 6.659 1.00 87.56 116 PRO A CA 1
ATOM 969 C C . PRO A 1 116 ? 0.321 -8.674 6.977 1.00 87.56 116 PRO A C 1
ATOM 971 O O . PRO A 1 116 ? -0.768 -8.924 7.497 1.00 87.56 116 PRO A O 1
ATOM 974 N N . GLN A 1 117 ? 1.235 -9.607 6.722 1.00 85.38 117 GLN A N 1
ATOM 975 C CA . GLN A 1 117 ? 1.166 -10.970 7.240 1.00 85.38 117 GLN A CA 1
ATOM 976 C C . GLN A 1 117 ? 2.144 -11.089 8.407 1.00 85.38 117 GLN A C 1
ATOM 978 O O . GLN A 1 117 ? 3.355 -11.229 8.229 1.00 85.38 117 GLN A O 1
ATOM 983 N N . LEU A 1 118 ? 1.629 -10.984 9.629 1.00 83.81 118 LEU A N 1
ATOM 984 C CA . LEU A 1 118 ? 2.464 -10.916 10.826 1.00 83.81 118 LEU A CA 1
ATOM 985 C C . LEU A 1 118 ? 3.192 -12.232 11.132 1.00 83.81 118 LEU A C 1
ATOM 987 O O . LEU A 1 118 ? 4.202 -12.187 11.824 1.00 83.81 118 LEU A O 1
ATOM 991 N N . LEU A 1 119 ? 2.751 -13.368 10.581 1.00 72.69 119 LEU A N 1
ATOM 992 C CA . LEU A 1 119 ? 3.452 -14.655 10.687 1.00 72.69 119 LEU A CA 1
ATOM 993 C C . LEU A 1 119 ? 4.889 -14.580 10.126 1.00 72.69 119 LEU A C 1
ATOM 995 O O . LEU A 1 119 ? 5.832 -15.085 10.737 1.00 72.69 119 LEU A O 1
ATOM 999 N N . LEU A 1 120 ? 5.065 -13.891 8.993 1.00 60.56 120 LEU A N 1
ATOM 1000 C CA . LEU A 1 120 ? 6.351 -13.788 8.294 1.00 60.56 120 LEU A CA 1
ATOM 1001 C C . LEU A 1 120 ? 7.343 -12.887 9.031 1.00 60.56 120 LEU A C 1
ATOM 1003 O O . LEU A 1 120 ? 8.531 -13.180 9.081 1.00 60.56 120 LEU A O 1
ATOM 1007 N N . ASN A 1 121 ? 6.850 -11.832 9.684 1.00 60.88 121 ASN A N 1
ATOM 1008 C CA . ASN A 1 121 ? 7.691 -10.851 10.377 1.00 60.88 121 ASN A CA 1
ATOM 1009 C C . ASN A 1 121 ? 8.368 -11.386 11.649 1.00 60.88 121 ASN A C 1
ATOM 1011 O O . ASN A 1 121 ? 9.236 -10.711 12.204 1.00 60.88 121 ASN A O 1
ATOM 1015 N N . TYR A 1 122 ? 7.963 -12.559 12.140 1.00 61.22 122 TYR A N 1
ATOM 1016 C CA . TYR A 1 122 ? 8.500 -13.158 13.366 1.00 61.22 122 TYR A CA 1
ATOM 1017 C C . TYR A 1 122 ? 9.151 -14.523 13.154 1.00 61.22 122 TYR A C 1
ATOM 1019 O O . TYR A 1 122 ? 9.611 -15.124 14.125 1.00 61.22 122 TYR A O 1
ATOM 1027 N N . THR A 1 123 ? 9.233 -14.990 11.909 1.00 66.06 123 THR A N 1
ATOM 1028 C CA . THR A 1 123 ? 9.996 -16.193 11.579 1.00 66.06 123 THR A CA 1
ATOM 1029 C C . THR A 1 123 ? 11.424 -15.778 11.246 1.00 66.06 123 THR A C 1
ATOM 1031 O O . THR A 1 123 ? 11.656 -15.057 10.279 1.00 66.06 123 THR A O 1
ATOM 1034 N N . LEU A 1 124 ? 12.388 -16.193 12.069 1.00 66.44 124 LEU A N 1
ATOM 1035 C CA . LEU A 1 124 ? 13.800 -16.047 11.724 1.00 66.44 124 LEU A CA 1
ATOM 1036 C C . LEU A 1 124 ? 14.100 -17.004 10.567 1.00 66.44 124 LEU A C 1
ATOM 1038 O O . LEU A 1 124 ? 13.871 -18.206 10.691 1.00 66.44 124 LEU A O 1
ATOM 1042 N N . VAL A 1 125 ? 14.568 -16.458 9.446 1.00 73.31 125 VAL A N 1
ATOM 1043 C CA . VAL A 1 125 ? 15.023 -17.239 8.293 1.00 73.31 125 VAL A CA 1
ATOM 1044 C C . VAL A 1 125 ? 16.540 -17.295 8.350 1.00 73.31 125 VAL A C 1
ATOM 1046 O O . VAL A 1 125 ? 17.205 -16.264 8.232 1.00 73.31 125 VAL A O 1
ATOM 1049 N N . ASP A 1 126 ? 17.071 -18.492 8.570 1.00 79.31 126 ASP A N 1
ATOM 1050 C CA . ASP A 1 126 ? 18.507 -18.739 8.520 1.00 79.31 126 ASP A CA 1
ATOM 1051 C C . ASP A 1 126 ? 19.006 -18.731 7.066 1.00 79.31 126 ASP A C 1
ATOM 1053 O O . ASP A 1 126 ? 18.278 -19.047 6.121 1.00 79.31 126 ASP A O 1
ATOM 1057 N N . GLU A 1 127 ? 20.274 -18.366 6.873 1.00 83.50 127 GLU A N 1
ATOM 1058 C CA . GLU A 1 127 ? 20.897 -18.393 5.549 1.00 83.50 127 GLU A CA 1
ATOM 1059 C C . GLU A 1 127 ? 20.935 -19.833 5.004 1.00 83.50 127 GLU A C 1
ATOM 1061 O O . GLU A 1 127 ? 21.392 -20.746 5.694 1.00 83.50 127 GLU A O 1
ATOM 1066 N N . ASN A 1 128 ? 20.515 -20.027 3.751 1.00 85.31 128 ASN A N 1
ATOM 1067 C CA . ASN A 1 128 ? 20.407 -21.329 3.074 1.00 85.31 128 ASN A CA 1
ATOM 1068 C C . ASN A 1 128 ? 19.371 -22.285 3.699 1.00 85.31 128 ASN A C 1
ATOM 1070 O O . ASN A 1 128 ? 19.442 -23.501 3.506 1.00 85.31 128 ASN A O 1
ATOM 1074 N N . VAL A 1 129 ? 18.405 -21.750 4.453 1.00 87.00 129 VAL A N 1
ATOM 1075 C CA . VAL A 1 129 ? 17.244 -22.502 4.939 1.00 87.00 129 VAL A CA 1
ATOM 1076 C C . VAL A 1 129 ? 15.988 -21.948 4.262 1.00 87.00 129 VAL A C 1
ATOM 1078 O O . VAL A 1 129 ? 15.596 -20.814 4.546 1.00 87.00 129 VAL A O 1
ATOM 1081 N N . PRO A 1 130 ? 15.341 -22.708 3.358 1.00 84.25 130 PRO A N 1
ATOM 1082 C CA . PRO A 1 130 ? 14.134 -22.242 2.693 1.00 84.25 130 PRO A CA 1
ATOM 1083 C C . PRO A 1 130 ? 12.958 -22.190 3.676 1.00 84.25 130 PRO A C 1
ATOM 1085 O O . PRO A 1 130 ? 12.605 -23.189 4.306 1.00 84.25 130 PRO A O 1
ATOM 1088 N N . LEU A 1 131 ? 12.310 -21.032 3.765 1.00 82.56 131 LEU A N 1
ATOM 1089 C CA . LEU A 1 131 ? 11.021 -20.850 4.420 1.00 82.56 131 LEU A CA 1
ATOM 1090 C C . LEU A 1 131 ? 9.904 -21.054 3.393 1.00 82.56 131 LEU A C 1
ATOM 1092 O O . LEU A 1 131 ? 9.775 -20.282 2.446 1.00 82.56 131 LEU A O 1
ATOM 1096 N N . ILE A 1 132 ? 9.075 -22.076 3.595 1.00 81.50 132 ILE A N 1
ATOM 1097 C CA . ILE A 1 132 ? 7.905 -22.346 2.751 1.00 81.50 132 ILE A CA 1
ATOM 1098 C C . ILE A 1 132 ? 6.662 -21.803 3.452 1.00 81.50 132 ILE A C 1
ATOM 1100 O O . ILE A 1 132 ? 6.356 -22.204 4.573 1.00 81.50 132 ILE A O 1
ATOM 1104 N N . THR A 1 133 ? 5.943 -20.896 2.797 1.00 71.38 133 THR A N 1
ATOM 1105 C CA . THR A 1 133 ? 4.771 -20.213 3.360 1.00 71.38 133 THR A CA 1
ATOM 1106 C C . THR A 1 133 ? 3.820 -19.788 2.252 1.00 71.38 133 THR A C 1
ATOM 1108 O O . THR A 1 133 ? 4.259 -19.226 1.256 1.00 71.38 133 THR A O 1
ATOM 1111 N N . ASP A 1 134 ? 2.524 -20.068 2.403 1.00 65.19 134 ASP A N 1
ATOM 1112 C CA . ASP A 1 134 ? 1.462 -19.608 1.490 1.00 65.19 134 ASP A CA 1
ATOM 1113 C C . ASP A 1 134 ? 1.773 -19.787 -0.013 1.00 65.19 134 ASP A C 1
ATOM 1115 O O . ASP A 1 134 ? 1.502 -18.918 -0.838 1.00 65.19 134 ASP A O 1
ATOM 1119 N N . GLY A 1 135 ? 2.370 -20.928 -0.382 1.00 71.25 135 GLY A N 1
ATOM 1120 C CA . GLY A 1 135 ? 2.729 -21.246 -1.772 1.00 71.25 135 GLY A CA 1
ATOM 1121 C C . GLY A 1 135 ? 3.995 -20.555 -2.295 1.00 71.25 135 GLY A C 1
ATOM 1122 O O . GLY A 1 135 ? 4.313 -20.686 -3.475 1.00 71.25 135 GLY A O 1
ATOM 1123 N N . ILE A 1 136 ? 4.732 -19.855 -1.435 1.00 75.25 136 ILE A N 1
ATOM 1124 C CA . ILE A 1 136 ? 5.992 -19.174 -1.738 1.00 75.25 136 ILE A CA 1
ATOM 1125 C C . ILE A 1 136 ? 7.138 -19.891 -1.013 1.00 75.25 136 ILE A C 1
ATOM 1127 O O . ILE A 1 136 ? 6.988 -20.343 0.123 1.00 75.25 136 ILE A O 1
ATOM 1131 N N . ILE A 1 137 ? 8.296 -19.986 -1.673 1.00 81.38 137 ILE A N 1
ATOM 1132 C CA . ILE A 1 137 ? 9.562 -20.403 -1.062 1.00 81.38 137 ILE A CA 1
ATOM 1133 C C . ILE A 1 137 ? 10.439 -19.161 -0.944 1.00 81.38 137 ILE A C 1
ATOM 1135 O O . ILE A 1 137 ? 10.812 -18.563 -1.951 1.00 81.38 137 ILE A O 1
ATOM 1139 N N . LEU A 1 138 ? 10.753 -18.773 0.286 1.00 80.94 138 LEU A N 1
ATOM 1140 C CA . LEU A 1 138 ? 11.677 -17.693 0.587 1.00 80.94 138 LEU A CA 1
ATOM 1141 C C . LEU A 1 138 ? 12.998 -18.293 1.068 1.00 80.94 138 LEU A C 1
ATOM 1143 O O . LEU A 1 138 ? 13.053 -18.909 2.127 1.00 80.94 138 LEU A O 1
ATOM 1147 N N . GLU A 1 139 ? 14.069 -18.092 0.312 1.00 85.38 139 GLU A N 1
ATOM 1148 C CA . GLU A 1 139 ? 15.413 -18.517 0.694 1.00 85.38 139 GLU A CA 1
ATOM 1149 C C . GLU A 1 139 ? 16.349 -17.311 0.672 1.00 85.38 139 GLU A C 1
ATOM 1151 O O . GLU A 1 139 ? 16.435 -16.587 -0.321 1.00 85.38 139 GLU A O 1
ATOM 1156 N N . ILE A 1 140 ? 17.058 -17.089 1.778 1.00 84.44 140 ILE A N 1
ATOM 1157 C CA . ILE A 1 140 ? 18.102 -16.069 1.852 1.00 84.44 140 ILE A CA 1
ATOM 1158 C C . ILE A 1 140 ? 19.436 -16.773 1.649 1.00 84.44 140 ILE A C 1
ATOM 1160 O O . ILE A 1 140 ? 19.843 -17.584 2.477 1.00 84.44 140 ILE A O 1
ATOM 1164 N N . THR A 1 141 ? 20.138 -16.443 0.569 1.00 86.19 141 THR A N 1
ATOM 1165 C CA . THR A 1 141 ? 21.491 -16.949 0.312 1.00 86.19 141 THR A CA 1
ATOM 1166 C C . THR A 1 141 ? 22.486 -15.800 0.320 1.00 86.19 141 THR A C 1
ATOM 1168 O O . THR A 1 141 ? 22.186 -14.680 -0.102 1.00 86.19 141 THR A O 1
ATOM 1171 N N . ARG A 1 142 ? 23.704 -16.061 0.800 1.00 87.25 142 ARG A N 1
ATOM 1172 C CA . ARG A 1 142 ? 24.813 -15.116 0.679 1.00 87.25 142 ARG A CA 1
ATOM 1173 C C . ARG A 1 142 ? 25.879 -15.712 -0.214 1.00 87.25 142 ARG A C 1
ATOM 1175 O O . ARG A 1 142 ? 26.438 -16.771 0.050 1.00 87.25 142 ARG A O 1
ATOM 1182 N N . LYS A 1 143 ? 26.238 -14.966 -1.253 1.00 86.06 143 LYS A N 1
ATOM 1183 C CA . LYS A 1 143 ? 27.351 -15.319 -2.129 1.00 86.06 143 LYS A CA 1
ATOM 1184 C C . LYS A 1 143 ? 28.407 -14.229 -2.091 1.00 86.06 143 LYS A C 1
ATOM 1186 O O . LYS A 1 143 ? 28.116 -13.064 -2.351 1.00 86.06 143 LYS A O 1
ATOM 1191 N N . ARG A 1 144 ? 29.656 -14.608 -1.812 1.00 89.31 144 ARG A N 1
ATOM 1192 C CA . ARG A 1 144 ? 30.800 -13.718 -2.024 1.00 89.31 144 ARG A CA 1
ATOM 1193 C C . ARG A 1 144 ? 31.207 -13.784 -3.488 1.00 89.31 144 ARG A C 1
ATOM 1195 O O . ARG A 1 144 ? 31.446 -14.867 -4.019 1.00 89.31 144 ARG A O 1
ATOM 1202 N N . ILE A 1 145 ? 31.294 -12.629 -4.129 1.00 87.38 145 ILE A N 1
ATOM 1203 C CA . ILE A 1 145 ? 31.698 -12.542 -5.527 1.00 87.38 145 ILE A CA 1
ATOM 1204 C C . ILE A 1 145 ? 33.208 -12.270 -5.590 1.00 87.38 145 ILE A C 1
ATOM 1206 O O . ILE A 1 145 ? 33.695 -11.330 -4.968 1.00 87.38 145 ILE A O 1
ATOM 1210 N N . ALA A 1 146 ? 33.950 -13.122 -6.306 1.00 91.25 146 ALA A N 1
ATOM 1211 C CA . ALA A 1 146 ? 35.411 -13.037 -6.428 1.00 91.25 146 ALA A CA 1
ATOM 1212 C C . ALA A 1 146 ? 35.893 -12.143 -7.589 1.00 91.25 146 ALA A C 1
ATOM 1214 O O . ALA A 1 146 ? 37.056 -11.753 -7.615 1.00 91.25 146 ALA A O 1
ATOM 1215 N N . ALA A 1 147 ? 35.011 -11.819 -8.537 1.00 92.12 147 ALA A N 1
ATOM 1216 C CA . ALA A 1 147 ? 35.285 -10.966 -9.692 1.00 92.12 147 ALA A CA 1
ATOM 1217 C C . ALA A 1 147 ? 34.096 -10.022 -9.948 1.00 92.12 147 ALA A C 1
ATOM 1219 O O . ALA A 1 147 ? 32.974 -10.382 -9.601 1.00 92.12 147 ALA A O 1
ATOM 1220 N N . PRO A 1 148 ? 34.284 -8.837 -10.550 1.00 87.94 148 PRO A N 1
ATOM 1221 C CA . PRO A 1 148 ? 33.175 -7.930 -10.838 1.00 87.94 148 PRO A CA 1
ATOM 1222 C C . PRO A 1 148 ? 32.056 -8.607 -11.644 1.00 87.94 148 PRO A C 1
ATOM 1224 O O . PRO A 1 148 ? 32.322 -9.293 -12.631 1.00 87.94 148 PRO A O 1
ATOM 1227 N N . GLN A 1 149 ? 30.806 -8.406 -11.222 1.00 85.62 149 GLN A N 1
ATOM 1228 C CA . GLN A 1 149 ? 29.628 -8.742 -12.019 1.00 85.62 149 GLN A CA 1
ATOM 1229 C C . GLN A 1 149 ? 29.146 -7.493 -12.745 1.00 85.62 149 GLN A C 1
ATOM 1231 O O . GLN A 1 149 ? 29.049 -6.420 -12.151 1.00 85.62 149 GLN A O 1
ATOM 1236 N N . TYR A 1 150 ? 28.853 -7.652 -14.029 1.00 84.69 150 TYR A N 1
ATOM 1237 C CA . TYR A 1 150 ? 28.357 -6.583 -14.879 1.00 84.69 150 TYR A CA 1
ATOM 1238 C C . TYR A 1 150 ? 26.869 -6.794 -15.123 1.00 84.69 150 TYR A C 1
ATOM 1240 O O . TYR A 1 150 ? 26.439 -7.905 -15.432 1.00 84.69 150 TYR A O 1
ATOM 1248 N N . PHE A 1 151 ? 26.105 -5.715 -14.999 1.00 87.25 151 PHE A N 1
ATOM 1249 C CA . PHE A 1 151 ? 24.673 -5.688 -15.259 1.00 87.25 151 PHE A CA 1
ATOM 1250 C C . PHE A 1 151 ? 24.415 -4.773 -16.454 1.00 87.25 151 PHE A C 1
ATOM 1252 O O . PHE A 1 151 ? 25.027 -3.710 -16.565 1.00 87.25 151 PHE A O 1
ATOM 1259 N N . ALA A 1 152 ? 23.514 -5.185 -17.341 1.00 89.62 152 ALA A N 1
ATOM 1260 C CA . ALA A 1 152 ? 23.001 -4.362 -18.429 1.00 89.62 152 ALA A CA 1
ATOM 1261 C C . ALA A 1 152 ? 21.508 -4.141 -18.188 1.00 89.62 152 ALA A C 1
ATOM 1263 O O . ALA A 1 152 ? 20.776 -5.094 -17.927 1.00 89.62 152 ALA A O 1
ATOM 1264 N N . GLY A 1 153 ? 21.055 -2.893 -18.243 1.00 91.94 153 GLY A N 1
ATOM 1265 C CA . GLY A 1 153 ? 19.670 -2.563 -17.937 1.00 91.94 153 GLY A CA 1
ATOM 1266 C C . GLY A 1 153 ? 19.454 -1.069 -17.766 1.00 91.94 153 GLY A C 1
ATOM 1267 O O . GLY A 1 153 ? 20.255 -0.254 -18.223 1.00 91.94 153 GLY A O 1
ATOM 1268 N N . LEU A 1 154 ? 18.352 -0.728 -17.106 1.00 91.56 154 LEU A N 1
ATOM 1269 C CA . LEU A 1 154 ? 18.000 0.643 -16.759 1.00 91.56 154 LEU A CA 1
ATOM 1270 C C . LEU A 1 154 ? 18.328 0.908 -15.288 1.00 91.56 154 LEU A C 1
ATOM 1272 O O . LEU A 1 154 ? 18.248 0.003 -14.458 1.00 91.56 154 LEU A O 1
ATOM 1276 N N . THR A 1 155 ? 18.671 2.151 -14.963 1.00 90.06 155 THR A N 1
ATOM 1277 C CA . THR A 1 155 ? 18.938 2.590 -13.590 1.00 90.06 155 THR A CA 1
ATOM 1278 C C . THR A 1 155 ? 18.139 3.850 -13.273 1.00 90.06 155 THR A C 1
ATOM 1280 O O . THR A 1 155 ? 17.876 4.670 -14.154 1.00 90.06 155 THR A O 1
ATOM 1283 N N . ALA A 1 156 ? 17.749 3.997 -12.009 1.00 87.56 156 ALA A N 1
ATOM 1284 C CA . ALA A 1 156 ? 17.136 5.202 -11.462 1.00 87.56 156 ALA A CA 1
ATOM 1285 C C . ALA A 1 156 ? 17.645 5.425 -10.030 1.00 87.56 156 ALA A C 1
ATOM 1287 O O . ALA A 1 156 ? 18.055 4.471 -9.367 1.00 87.56 156 ALA A O 1
ATOM 1288 N N . GLU A 1 157 ? 17.630 6.676 -9.567 1.00 86.19 157 GLU A N 1
ATOM 1289 C CA . GLU A 1 157 ? 17.851 7.021 -8.158 1.00 86.19 157 GLU A CA 1
ATOM 1290 C C . GLU A 1 157 ? 16.491 7.271 -7.500 1.00 86.19 157 GLU A C 1
ATOM 1292 O O . GLU A 1 157 ? 15.700 8.056 -8.021 1.00 86.19 157 GLU A O 1
ATOM 1297 N N . GLU A 1 158 ? 16.232 6.630 -6.361 1.00 80.44 158 GLU A N 1
ATOM 1298 C CA . GLU A 1 158 ? 14.963 6.725 -5.632 1.00 80.44 158 GLU A CA 1
ATOM 1299 C C . GLU A 1 158 ? 15.221 6.917 -4.132 1.00 80.44 158 GLU A C 1
ATOM 1301 O O . GLU A 1 158 ? 16.080 6.211 -3.593 1.00 80.44 158 GLU A O 1
ATOM 1306 N N . PRO A 1 159 ? 14.491 7.824 -3.450 1.00 77.88 159 PRO A N 1
ATOM 1307 C CA . PRO A 1 159 ? 14.605 7.989 -2.004 1.00 77.88 159 PRO A CA 1
ATOM 1308 C C . PRO A 1 159 ? 14.228 6.709 -1.256 1.00 77.88 159 PRO A C 1
ATOM 1310 O O . PRO A 1 159 ? 13.254 6.035 -1.615 1.00 77.88 159 PRO A O 1
ATOM 1313 N N . ILE A 1 160 ? 14.942 6.399 -0.171 1.00 76.06 160 ILE A N 1
ATOM 1314 C CA . ILE A 1 160 ? 14.696 5.180 0.620 1.00 76.06 160 ILE A CA 1
ATOM 1315 C C . ILE A 1 160 ? 13.254 5.131 1.149 1.00 76.06 160 ILE A C 1
ATOM 1317 O O . ILE A 1 160 ? 12.655 4.056 1.218 1.00 76.06 160 ILE A O 1
ATOM 1321 N N . GLU A 1 161 ? 12.647 6.274 1.479 1.00 70.88 161 GLU A N 1
ATOM 1322 C CA . GLU A 1 161 ? 11.272 6.329 1.992 1.00 70.88 161 GLU A CA 1
ATOM 1323 C C . GLU A 1 161 ? 10.218 5.917 0.956 1.00 70.88 161 GLU A C 1
ATOM 1325 O O . GLU A 1 161 ? 9.102 5.544 1.330 1.00 70.88 161 GLU A O 1
ATOM 1330 N N . GLN A 1 162 ? 10.560 5.984 -0.334 1.00 67.88 162 GLN A N 1
ATOM 1331 C CA . GLN A 1 162 ? 9.687 5.590 -1.440 1.00 67.88 162 GLN A CA 1
ATOM 1332 C C . GLN A 1 162 ? 9.932 4.146 -1.893 1.00 67.88 162 GLN A C 1
ATOM 1334 O O . GLN A 1 162 ? 9.173 3.635 -2.719 1.00 67.88 162 GLN A O 1
ATOM 1339 N N . MET A 1 163 ? 10.936 3.458 -1.331 1.00 69.31 163 MET A N 1
ATOM 1340 C CA . MET A 1 163 ? 11.198 2.064 -1.670 1.00 69.31 163 MET A CA 1
ATOM 1341 C C . MET A 1 163 ? 10.078 1.127 -1.174 1.00 69.31 163 MET A C 1
ATOM 1343 O O . MET A 1 163 ? 9.605 1.250 -0.033 1.00 69.31 163 MET A O 1
ATOM 1347 N N . PRO A 1 164 ? 9.684 0.127 -1.987 1.00 60.53 164 PRO A N 1
ATOM 1348 C CA . PRO A 1 164 ? 8.802 -0.953 -1.565 1.00 60.53 164 PRO A CA 1
ATOM 1349 C C . PRO A 1 164 ? 9.320 -1.614 -0.281 1.00 60.53 164 PRO A C 1
ATOM 1351 O O . PRO A 1 164 ? 10.503 -1.916 -0.152 1.00 60.53 164 PRO A O 1
ATOM 1354 N N . GLY A 1 165 ? 8.435 -1.824 0.695 1.00 59.38 165 GLY A N 1
ATOM 1355 C CA . GLY A 1 165 ? 8.807 -2.364 2.011 1.00 59.38 165 GLY A CA 1
ATOM 1356 C C . GLY A 1 165 ? 9.254 -1.317 3.043 1.00 59.38 165 GLY A C 1
ATOM 1357 O O . GLY A 1 165 ? 9.219 -1.612 4.236 1.00 59.38 165 GLY A O 1
ATOM 1358 N N . GLY A 1 166 ? 9.541 -0.071 2.636 1.00 59.44 166 GLY A N 1
ATOM 1359 C CA . GLY A 1 166 ? 9.782 1.065 3.543 1.00 59.44 166 GLY A CA 1
ATOM 1360 C C . GLY A 1 166 ? 8.525 1.559 4.281 1.00 59.44 166 GLY A C 1
ATOM 1361 O O . GLY A 1 166 ? 8.596 2.406 5.170 1.00 59.44 166 GLY A O 1
ATOM 1362 N N . GLY A 1 167 ? 7.348 1.018 3.941 1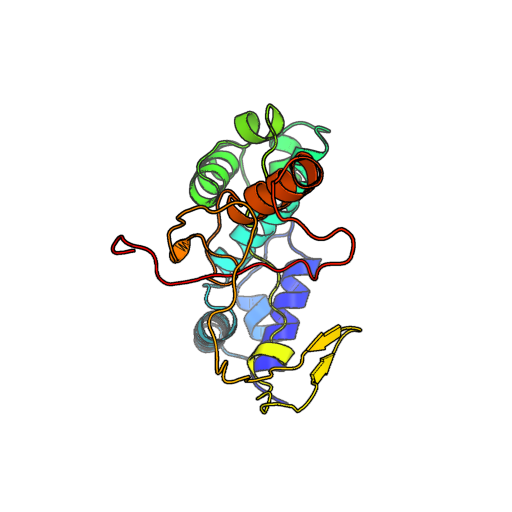.00 62.81 167 GLY A N 1
ATOM 1363 C CA . GLY A 1 167 ? 6.074 1.337 4.593 1.00 62.81 167 GLY A CA 1
ATOM 1364 C C . GLY A 1 167 ? 5.490 2.707 4.223 1.00 62.81 167 GLY A C 1
ATOM 1365 O O . GLY A 1 167 ? 4.563 3.170 4.903 1.00 62.81 167 GLY A O 1
ATOM 1366 N N . GLY A 1 168 ? 6.032 3.359 3.190 1.00 73.88 168 GLY A N 1
ATOM 1367 C CA . GLY A 1 168 ? 5.490 4.564 2.564 1.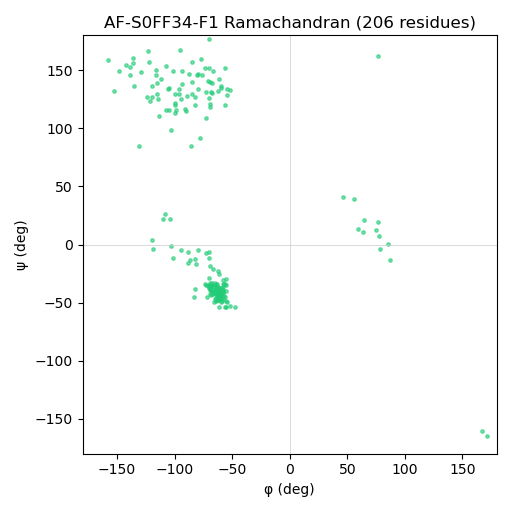00 73.88 168 GLY A CA 1
ATOM 1368 C C . GLY A 1 168 ? 4.432 4.246 1.503 1.00 73.88 168 GLY A C 1
ATOM 1369 O O . GLY A 1 168 ? 4.386 3.139 0.969 1.00 73.88 168 GLY A O 1
ATOM 1370 N N . THR A 1 169 ? 3.569 5.220 1.218 1.00 86.25 169 THR A N 1
ATOM 1371 C CA . THR A 1 169 ? 2.708 5.224 0.027 1.00 86.25 169 THR A CA 1
ATOM 1372 C C . THR A 1 169 ? 3.215 6.261 -0.963 1.00 86.25 169 THR A C 1
ATOM 1374 O O . THR A 1 169 ? 3.838 7.241 -0.556 1.00 86.25 169 THR A O 1
ATOM 1377 N N . GLY A 1 170 ? 2.953 6.064 -2.252 1.00 88.88 170 GLY A N 1
ATOM 1378 C CA . GLY A 1 170 ? 3.430 6.984 -3.281 1.00 88.88 170 GLY A CA 1
ATOM 1379 C C . GLY A 1 170 ? 3.198 6.469 -4.691 1.00 88.88 170 GLY A C 1
ATOM 1380 O O . GLY A 1 170 ? 2.440 5.522 -4.905 1.00 88.88 170 GLY A O 1
ATOM 1381 N N . ILE A 1 171 ? 3.876 7.089 -5.650 1.00 89.06 171 ILE A N 1
ATOM 1382 C CA . ILE A 1 171 ? 3.982 6.574 -7.015 1.00 89.06 171 ILE A CA 1
ATOM 1383 C C . ILE A 1 171 ? 5.055 5.484 -7.020 1.00 89.06 171 ILE A C 1
ATOM 1385 O O . ILE A 1 171 ? 6.123 5.668 -6.446 1.00 89.06 171 ILE A O 1
ATOM 1389 N N . ASP A 1 172 ? 4.763 4.352 -7.653 1.00 88.19 172 ASP A N 1
ATOM 1390 C CA . ASP A 1 172 ? 5.708 3.242 -7.789 1.00 88.19 172 ASP A CA 1
ATOM 1391 C C . ASP A 1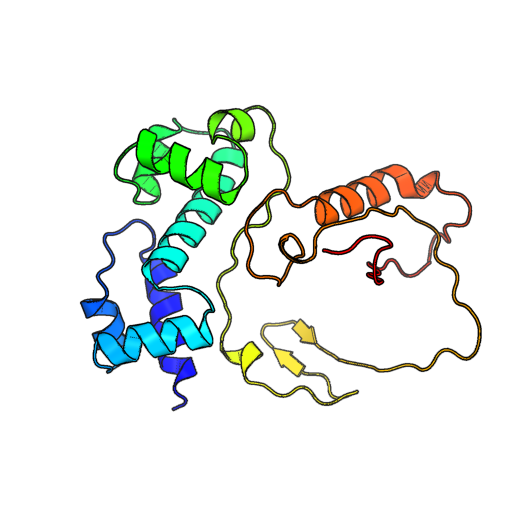 172 ? 6.605 3.448 -9.015 1.00 88.19 172 ASP A C 1
ATOM 1393 O O . ASP A 1 172 ? 6.338 2.989 -10.131 1.00 88.19 172 ASP A O 1
ATOM 1397 N N . THR A 1 173 ? 7.669 4.208 -8.790 1.00 86.94 173 THR A N 1
ATOM 1398 C CA . THR A 1 173 ? 8.705 4.529 -9.773 1.00 86.94 173 THR A CA 1
ATOM 1399 C C . THR A 1 173 ? 9.559 3.314 -10.132 1.00 86.94 173 THR A C 1
ATOM 1401 O O . THR A 1 173 ? 9.880 3.123 -11.305 1.00 86.94 173 THR A O 1
ATOM 1404 N N . LEU A 1 174 ? 9.867 2.440 -9.167 1.00 87.44 174 LEU A N 1
ATOM 1405 C CA . LEU A 1 174 ? 10.648 1.220 -9.400 1.00 87.44 174 LEU A CA 1
ATOM 1406 C C . LEU A 1 174 ? 9.877 0.190 -10.229 1.00 87.44 174 LEU A C 1
ATOM 1408 O O . LEU A 1 174 ? 10.429 -0.386 -11.167 1.00 87.44 174 LEU A O 1
ATOM 1412 N N . GLY A 1 175 ? 8.590 -0.009 -9.953 1.00 88.12 175 GLY A N 1
ATOM 1413 C CA . GLY A 1 175 ? 7.731 -0.828 -10.796 1.00 88.12 175 GLY A CA 1
ATOM 1414 C C . GLY A 1 175 ? 7.589 -0.241 -12.199 1.00 88.12 175 GLY A C 1
ATOM 1415 O O . GLY A 1 175 ? 7.592 -0.993 -13.173 1.00 88.12 175 GLY A O 1
ATOM 1416 N N . ALA A 1 176 ? 7.515 1.085 -12.347 1.00 89.44 176 ALA A N 1
ATOM 1417 C CA . ALA A 1 176 ? 7.517 1.726 -13.665 1.00 89.44 176 ALA A CA 1
ATOM 1418 C C . ALA A 1 176 ? 8.858 1.548 -14.410 1.00 89.44 176 ALA A C 1
ATOM 1420 O O . ALA A 1 176 ? 8.867 1.344 -15.628 1.00 89.44 176 ALA A O 1
ATOM 1421 N N . LEU A 1 177 ? 9.990 1.574 -13.697 1.00 91.38 177 LEU A N 1
ATOM 1422 C CA . LEU A 1 177 ? 11.311 1.257 -14.247 1.00 91.38 177 LEU A CA 1
ATOM 1423 C C . LEU A 1 177 ? 11.372 -0.196 -14.735 1.00 91.38 177 LEU A C 1
ATOM 1425 O O . LEU A 1 177 ? 11.891 -0.453 -15.821 1.00 91.38 177 LEU A O 1
ATOM 1429 N N . TRP A 1 178 ? 10.797 -1.130 -13.974 1.00 91.81 178 TRP A N 1
ATOM 1430 C CA . TRP A 1 178 ? 10.722 -2.542 -14.346 1.00 91.81 178 TRP A CA 1
ATOM 1431 C C . TRP A 1 178 ? 9.903 -2.770 -15.621 1.00 91.81 178 TRP A C 1
ATOM 1433 O O . TRP A 1 178 ? 10.349 -3.490 -16.518 1.00 91.81 178 TRP A O 1
ATOM 1443 N N . ASP A 1 179 ? 8.749 -2.111 -15.753 1.00 91.56 179 ASP A N 1
ATOM 1444 C CA . ASP A 1 179 ? 7.956 -2.143 -16.991 1.00 91.56 179 ASP A CA 1
ATOM 1445 C C . ASP A 1 179 ? 8.720 -1.544 -18.170 1.00 91.56 179 ASP A C 1
ATOM 1447 O O . ASP A 1 179 ? 8.728 -2.106 -19.265 1.00 91.56 179 ASP A O 1
ATOM 1451 N N . SER A 1 180 ? 9.387 -0.411 -17.942 1.00 92.81 180 SER A N 1
ATOM 1452 C CA . SER A 1 180 ? 10.173 0.274 -18.970 1.00 92.81 180 SER A CA 1
ATOM 1453 C C . SER A 1 180 ? 11.325 -0.601 -19.457 1.00 92.81 180 SER A C 1
ATOM 1455 O O . SER A 1 180 ? 11.583 -0.672 -20.658 1.00 92.81 180 SER A O 1
ATOM 1457 N N . PHE A 1 181 ? 11.978 -1.322 -18.541 1.00 93.50 181 PHE A N 1
ATOM 1458 C CA . PHE A 1 181 ? 12.982 -2.321 -18.880 1.00 93.50 181 PHE A CA 1
ATOM 1459 C C . PHE A 1 181 ? 12.378 -3.413 -19.767 1.00 93.50 181 PHE A C 1
ATOM 1461 O O . PHE A 1 181 ? 12.906 -3.667 -20.843 1.00 93.50 181 PHE A O 1
ATOM 1468 N N . HIS A 1 182 ? 11.235 -3.995 -19.396 1.00 93.06 182 HIS A N 1
ATOM 1469 C CA . HIS A 1 182 ? 10.582 -5.045 -20.187 1.00 93.06 182 HIS A CA 1
ATOM 1470 C C . HIS A 1 182 ? 10.136 -4.581 -21.574 1.00 93.06 182 HIS A C 1
ATOM 1472 O O . HIS A 1 182 ? 10.243 -5.341 -22.537 1.00 93.06 182 HIS A O 1
ATOM 1478 N N . ALA A 1 183 ? 9.675 -3.338 -21.691 1.00 93.50 183 ALA A N 1
ATOM 1479 C CA . ALA A 1 183 ? 9.292 -2.747 -22.966 1.00 93.50 183 ALA A CA 1
ATOM 1480 C C . ALA A 1 183 ? 10.503 -2.486 -23.881 1.00 93.50 183 ALA A C 1
ATOM 1482 O O . ALA A 1 183 ? 10.387 -2.598 -25.100 1.00 93.50 183 ALA A O 1
ATOM 1483 N N . ALA A 1 184 ? 11.665 -2.154 -23.307 1.00 92.50 184 ALA A N 1
ATOM 1484 C CA . ALA A 1 184 ? 12.862 -1.771 -24.054 1.00 92.50 184 ALA A CA 1
ATOM 1485 C C . ALA A 1 184 ? 13.923 -2.881 -24.182 1.00 92.50 184 ALA A C 1
ATOM 1487 O O . ALA A 1 184 ? 14.847 -2.727 -24.981 1.00 92.50 184 ALA A O 1
ATOM 1488 N N . LYS A 1 185 ? 13.818 -3.995 -23.436 1.00 91.38 185 LYS A N 1
ATOM 1489 C CA . LYS A 1 185 ? 14.915 -4.970 -23.261 1.00 91.38 185 LYS A CA 1
ATOM 1490 C C . LYS A 1 185 ? 15.472 -5.542 -24.561 1.00 91.38 185 LYS A C 1
ATOM 1492 O O . LYS A 1 185 ? 16.675 -5.743 -24.665 1.00 91.38 185 LYS A O 1
ATOM 1497 N N . ALA A 1 186 ? 14.635 -5.722 -25.583 1.00 90.06 186 ALA A N 1
ATOM 1498 C CA . ALA A 1 186 ? 15.073 -6.218 -26.889 1.00 90.06 186 ALA A CA 1
ATOM 1499 C C . ALA A 1 186 ? 16.089 -5.293 -27.595 1.00 90.06 186 ALA A C 1
ATOM 1501 O O . ALA A 1 186 ? 16.829 -5.749 -28.461 1.00 90.06 186 ALA A O 1
ATOM 1502 N N . GLY A 1 187 ? 16.123 -4.003 -27.242 1.00 90.38 187 GLY A N 1
ATOM 1503 C CA . GLY A 1 187 ? 17.027 -3.007 -27.821 1.00 90.38 187 GLY A CA 1
ATOM 1504 C C . GLY A 1 187 ? 18.222 -2.633 -26.944 1.00 90.38 187 GLY A C 1
ATOM 1505 O O . GLY A 1 187 ? 19.027 -1.805 -27.364 1.00 90.38 187 GLY A O 1
ATOM 1506 N N . ILE A 1 188 ? 18.351 -3.193 -25.736 1.00 91.06 188 ILE A N 1
ATOM 1507 C CA . ILE A 1 188 ? 19.434 -2.835 -24.812 1.00 91.06 188 ILE A CA 1
ATOM 1508 C C . ILE A 1 188 ? 20.702 -3.623 -25.188 1.00 91.06 188 ILE A C 1
ATOM 1510 O O . ILE A 1 188 ? 20.697 -4.857 -25.138 1.00 91.06 188 ILE A O 1
ATOM 1514 N N . PRO A 1 189 ? 21.814 -2.947 -25.537 1.00 89.25 189 PRO A N 1
ATOM 1515 C CA . PRO A 1 189 ? 23.062 -3.624 -25.867 1.00 89.25 189 PRO A CA 1
ATOM 1516 C C . PRO A 1 189 ? 23.582 -4.469 -24.700 1.00 89.25 189 PRO A C 1
ATOM 1518 O O . PRO A 1 189 ? 23.643 -4.007 -23.563 1.00 89.25 189 PRO A O 1
ATOM 1521 N N . GLY A 1 190 ? 24.002 -5.700 -24.993 1.00 86.88 190 GLY A N 1
ATOM 1522 C CA . GLY A 1 190 ? 24.589 -6.604 -24.000 1.00 86.88 190 GLY A CA 1
ATOM 1523 C C . GLY A 1 190 ? 23.586 -7.432 -23.190 1.00 86.88 190 GLY A C 1
ATOM 1524 O O . GLY A 1 190 ? 24.028 -8.235 -22.368 1.00 86.88 190 GLY A O 1
ATOM 1525 N N . ILE A 1 191 ? 22.273 -7.301 -23.430 1.00 88.88 191 ILE A N 1
ATOM 1526 C CA . ILE A 1 191 ? 21.284 -8.221 -22.852 1.00 88.88 191 ILE A CA 1
ATOM 1527 C C . ILE A 1 191 ? 21.426 -9.613 -23.469 1.00 88.88 191 ILE A C 1
ATOM 1529 O O . ILE A 1 191 ? 21.488 -9.779 -24.686 1.00 88.88 191 ILE A O 1
ATOM 1533 N N . GLN A 1 192 ? 21.472 -10.618 -22.597 1.00 85.75 192 GLN A N 1
ATOM 1534 C CA . GLN A 1 192 ? 21.480 -12.029 -22.967 1.00 85.75 192 GLN A CA 1
ATOM 1535 C C . GLN A 1 192 ? 20.028 -12.532 -23.053 1.00 85.75 192 GLN A C 1
ATOM 1537 O O . GLN A 1 192 ? 19.301 -12.348 -22.076 1.00 85.75 192 GLN A O 1
ATOM 1542 N N . PRO A 1 193 ? 19.596 -13.176 -24.156 1.00 79.88 193 PRO A N 1
ATOM 1543 C CA . PRO A 1 193 ? 18.215 -13.652 -24.323 1.00 79.88 193 PRO A CA 1
ATOM 1544 C C . PRO A 1 193 ? 17.715 -14.589 -23.213 1.00 79.88 193 PRO A C 1
ATOM 1546 O O . PRO A 1 193 ? 16.555 -14.496 -22.830 1.00 79.88 193 PRO A O 1
ATOM 1549 N N . ASP A 1 194 ? 18.603 -15.424 -22.664 1.00 83.25 194 ASP A N 1
ATOM 1550 C CA . ASP A 1 194 ? 18.315 -16.370 -21.573 1.00 83.25 194 ASP A CA 1
ATOM 1551 C C . ASP A 1 194 ? 18.999 -15.957 -20.253 1.00 83.25 194 ASP A C 1
ATOM 1553 O O . ASP A 1 194 ? 19.295 -16.781 -19.385 1.00 83.25 194 ASP A O 1
ATOM 1557 N N . GLY A 1 195 ? 19.335 -14.671 -20.123 1.00 84.25 195 GLY A N 1
ATOM 1558 C CA . GLY A 1 195 ? 19.935 -14.124 -18.912 1.00 84.25 195 GLY A CA 1
ATOM 1559 C C . GLY A 1 195 ? 18.945 -14.083 -17.748 1.00 84.25 195 GLY A C 1
ATOM 1560 O O . GLY A 1 195 ? 17.741 -13.931 -17.937 1.00 84.25 195 GLY A O 1
ATOM 1561 N N . ALA A 1 196 ? 19.460 -14.172 -16.520 1.00 86.94 196 ALA A N 1
ATOM 1562 C CA . ALA A 1 196 ? 18.650 -13.902 -15.339 1.00 86.94 196 ALA A CA 1
ATOM 1563 C C . ALA A 1 196 ? 18.268 -12.414 -15.292 1.00 86.94 196 ALA A C 1
ATOM 1565 O O . ALA A 1 196 ? 19.132 -11.541 -15.399 1.00 86.94 196 ALA A O 1
ATOM 1566 N N . GLU A 1 197 ? 16.984 -12.134 -15.091 1.00 91.56 197 GLU A N 1
ATOM 1567 C CA . GLU A 1 197 ? 16.460 -10.787 -14.876 1.00 91.56 197 GLU A CA 1
ATOM 1568 C C . GLU A 1 197 ? 16.323 -10.546 -13.370 1.00 91.56 197 GLU A C 1
ATOM 1570 O O . GLU A 1 197 ? 15.764 -11.372 -12.648 1.00 91.56 197 GLU A O 1
ATOM 1575 N N . LEU A 1 198 ? 16.856 -9.430 -12.875 1.00 89.12 198 LEU A N 1
ATOM 1576 C CA . LEU A 1 198 ? 16.838 -9.111 -11.451 1.00 89.12 198 LEU A CA 1
ATOM 1577 C C . LEU A 1 198 ? 16.762 -7.604 -11.205 1.00 89.12 198 LEU A C 1
ATOM 1579 O O . LEU A 1 198 ? 17.301 -6.808 -11.972 1.00 89.12 198 LEU A O 1
ATOM 1583 N N . GLY A 1 199 ? 16.124 -7.224 -10.097 1.00 88.25 199 GLY A N 1
ATOM 1584 C CA . GLY A 1 199 ? 16.251 -5.890 -9.520 1.00 88.25 199 GLY A CA 1
ATOM 1585 C C . GLY A 1 199 ? 17.486 -5.828 -8.623 1.00 88.25 199 GLY A C 1
ATOM 1586 O O . GLY A 1 199 ? 17.662 -6.682 -7.754 1.00 88.25 199 GLY A O 1
ATOM 1587 N N . VAL A 1 200 ? 18.341 -4.826 -8.825 1.00 86.12 200 VAL A N 1
ATOM 1588 C CA . VAL A 1 200 ? 19.528 -4.591 -7.994 1.00 86.12 200 VAL A CA 1
ATOM 1589 C C . VAL A 1 200 ? 19.438 -3.197 -7.399 1.00 86.12 200 VAL A C 1
ATOM 1591 O O . VAL A 1 200 ? 19.355 -2.212 -8.125 1.00 86.12 200 VAL A O 1
ATOM 1594 N N . THR A 1 201 ? 19.495 -3.115 -6.074 1.00 84.00 201 THR A N 1
ATOM 1595 C CA . THR A 1 201 ? 19.617 -1.852 -5.343 1.00 84.00 201 THR A CA 1
ATOM 1596 C C . THR A 1 201 ? 21.031 -1.718 -4.797 1.00 84.00 201 THR A C 1
ATOM 1598 O O . THR A 1 201 ? 21.558 -2.655 -4.196 1.00 84.00 201 THR A O 1
ATOM 1601 N N . PHE A 1 202 ? 21.637 -0.550 -4.964 1.00 83.56 202 PHE A N 1
ATOM 1602 C CA . PHE A 1 202 ? 22.929 -0.198 -4.379 1.00 83.56 202 PHE A CA 1
ATOM 1603 C C . PHE A 1 202 ? 22.853 1.224 -3.807 1.00 83.56 202 PHE A C 1
ATOM 1605 O O . PHE A 1 202 ? 21.993 1.992 -4.241 1.00 83.56 202 PHE A O 1
ATOM 1612 N N . PRO A 1 203 ? 23.705 1.583 -2.826 1.00 84.00 203 PRO A N 1
ATOM 1613 C CA . PRO A 1 203 ? 23.717 2.931 -2.269 1.00 84.00 203 PRO A CA 1
ATOM 1614 C C . PRO A 1 203 ? 23.886 3.986 -3.367 1.00 84.00 203 PRO A C 1
ATOM 1616 O O . PRO A 1 203 ? 24.796 3.880 -4.193 1.00 84.00 203 PRO A O 1
ATOM 1619 N N . GLY A 1 204 ? 22.993 4.976 -3.374 1.00 76.25 204 GLY A N 1
ATOM 1620 C CA . GLY A 1 204 ? 23.022 6.080 -4.328 1.00 76.25 204 GLY A CA 1
ATOM 1621 C C . GLY A 1 204 ? 24.184 7.045 -4.088 1.00 76.25 204 GLY A C 1
ATOM 1622 O O . GLY A 1 204 ? 24.953 6.919 -3.134 1.00 76.25 204 GLY A O 1
ATOM 1623 N N . THR A 1 205 ? 24.309 8.041 -4.967 1.00 75.69 205 THR A N 1
ATOM 1624 C CA . THR A 1 205 ? 25.343 9.088 -4.855 1.00 75.69 205 THR A CA 1
ATOM 1625 C C . THR A 1 205 ? 24.913 10.293 -4.011 1.00 75.69 205 THR A C 1
ATOM 1627 O O . THR A 1 205 ? 25.720 11.186 -3.751 1.00 75.69 205 THR A O 1
ATOM 1630 N N . ARG A 1 206 ? 23.645 10.327 -3.588 1.00 70.00 206 ARG A N 1
ATOM 1631 C CA . ARG A 1 206 ? 23.007 11.416 -2.838 1.00 70.00 206 ARG A CA 1
ATOM 1632 C C . ARG A 1 206 ? 22.592 10.925 -1.451 1.00 70.00 206 ARG A C 1
ATOM 1634 O O . ARG A 1 206 ? 22.299 9.747 -1.288 1.00 70.00 206 ARG A O 1
ATOM 1641 N N . GLU A 1 207 ? 22.578 11.826 -0.470 1.00 67.06 207 GLU A N 1
ATOM 1642 C CA . GLU A 1 207 ? 22.003 11.539 0.851 1.00 67.06 207 GLU A CA 1
ATOM 1643 C C . GLU A 1 207 ? 20.469 11.502 0.769 1.00 67.06 207 GLU A C 1
ATOM 1645 O O . GLU A 1 207 ? 19.865 12.428 0.220 1.00 67.06 207 GLU A O 1
ATOM 1650 N N . GLY A 1 208 ? 19.864 10.453 1.335 1.00 55.62 208 GLY A N 1
ATOM 1651 C CA . GLY A 1 208 ? 18.424 10.157 1.276 1.00 55.62 208 GLY A CA 1
ATOM 1652 C C . GLY A 1 208 ? 18.152 8.813 0.614 1.00 55.62 208 GLY A C 1
ATOM 1653 O O . GLY A 1 208 ? 16.974 8.552 0.291 1.00 55.62 208 GLY A O 1
#

Sequence (208 aa):
MHAWEQIQKTVDYIEEHISEEIKIETLAQLASLSQFYYQRLFCRLVKKPVNEYIKLRRLARASEALFNREGKILDIALDFGFSSHEIFTRNFKSAFGMTPEEFRSKPVRLNNYVKPQLLLNYTLVDENVPLITDGIILEITRKRIAAPQYFAGLTAEEPIEQMPGGGGTGIDTLGALWDSFHAAKAGIPGIQPDGAELGVTFPGTREG

Organism: NCBI:txid1195236

Solvent-accessible surface area (backbone atoms only — not comparable to full-atom values): 12834 Å² total; per-residue (Å²): 136,58,76,56,59,38,49,42,52,39,52,51,50,46,67,76,45,48,44,51,93,82,54,64,63,59,43,12,55,75,44,74,40,55,56,71,58,33,49,55,49,42,24,69,76,71,72,38,50,67,70,56,47,54,51,41,43,29,50,37,56,42,49,58,49,37,68,71,65,60,79,54,73,53,56,50,31,44,66,36,48,34,94,41,56,66,60,38,38,53,52,40,24,72,40,44,76,44,41,64,65,58,37,48,77,56,70,71,57,63,34,57,56,70,86,82,63,55,72,64,80,71,56,86,73,51,77,76,40,72,47,78,54,98,94,42,79,50,64,49,76,86,81,88,78,94,63,92,83,86,85,68,85,82,86,84,90,76,49,53,62,70,37,89,88,56,80,44,53,26,62,28,59,67,63,50,49,52,51,50,38,69,77,44,46,93,75,47,81,83,62,56,98,88,54,89,84,79,93,82,88,73,90,70,98,63,93,90

Mean predicted aligned error: 7.04 Å

Nearest PDB structures (foldseek):
  6swi-assembly1_A  TM=9.300E-01  e=3.106E-06  Geobacillus stearothermophilus
  3oio-assembly1_A  TM=8.992E-01  e=9.700E-06  Chromobacterium violaceum
  3w6v-assembly1_A  TM=9.443E-01  e=3.805E-05  Streptomyces griseus
  3oou-assembly1_A  TM=8.891E-01  e=2.413E-05  Listeria innocua
  1xs9-assembly1_A  TM=8.523E-01  e=5.669E-05  Escherichia coli

InterPro domains:
  IPR009057 Homedomain-like superfamily [SSF46689] (5-54)
  IPR009057 Homedomain-like superfamily [SSF46689] (57-110)
  IPR018060 AraC-like, DNA binding HTH domain [PF12833] (27-105)
  IPR018060 AraC-like, DNA binding HTH domain [PS01124] (8-106)
  IPR018060 AraC-like, DNA binding HTH domain [SM00342] (21-104)
  IPR018062 HTH domain AraC-type, conserved site [PS00041] (55-100)
  IPR020449 Transcription regulator HTH, AraC- type, HTH domain [PR00032] (73-88)
  IPR020449 Transcription regulator HTH, AraC- type, HTH domain [PR00032] (88-104)
  IPR050959 Multiple antibiotic resistance protein MarA-like [PTHR47504] (5-144)

Secondary structure (DSSP, 8-state):
--HHHHHHHHHHHHHHTTTS---HHHHHHHTTS-HHHHHHHHHHHHSS-HHHHHHHHHHHHHHHHHHTT-S-HHHHHHHTT-S-HHHHHHHHHHHHSS-HHHHHHS---EEPPPPP-TTGGG----TT-PEEETTEEE-------SS-----S------GGGSTTSS--EE-HHHHHHHHHHHHGGGSTT--TTPPP-------SS--

pLDDT: mean 88.39, std 9.5, range [55.62, 98.0]

Radius of gyration: 20.54 Å; Cα contacts (8 Å, |Δi|>4): 217; chains: 1; bounding box: 55×39×55 Å

Foldseek 3Di:
DDLLVLLLVLLVVCLVQLLHDDDLVVSCVSSVHDSVVSQVSNCVQLVDGPVVSSLLSLLVVLLVVLCVVDDDNQVSCNSRHHPGQVRNQVSNCVQAVHGSVVCSVPPAAKLGQDRDDSVVVPDDADAQRWDDDPNDTDHHHDDDDPDDDDDWFDDDDDDPCQDRVVRGIYGPPVVVRVVVRVVCVVPTPPDDPPDDDDDDDDDDPDDD